Protein AF-A0A3M1J7N7-F1 (afdb_monomer)

Sequence (230 aa):
MPIRHEGLFPRIANFQALHRAAKRAVKGKRRKPGASAFFANLERELLRLERELSARGYRPGRYVEIEVRDPKRRIVSAAPFRDRVVHHALCAVIEPIFERGFIA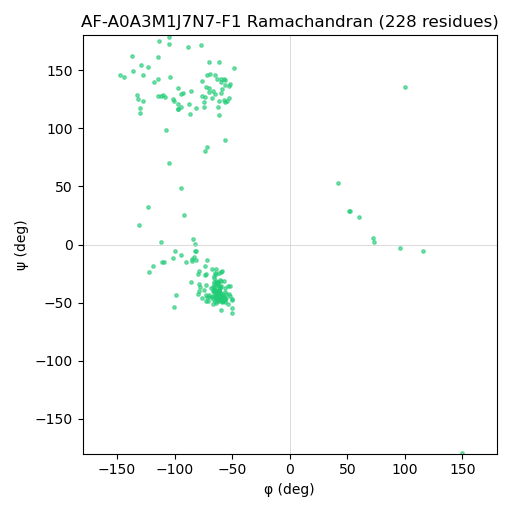NSFANRKGKGTHRAVGVYERYRDRHAHVLRCDIFRYFPAIDHDILKTEFRRRIACPDTLWLMDRIVDGSNPQEPVELHFPGDELFTPYARRRGLPIGNLTSQFFANLFLDRFDHFVMTWVPNSGPA

Radius of gyration: 19.79 Å; Cα contacts (8 Å, |Δi|>4): 243; chains: 1; bounding box: 47×44×57 Å

pLDDT: mean 91.9, std 10.36, range [35.56, 98.69]

Mean predicted aligned error: 5.15 Å

Structure (mmCIF, N/CA/C/O backbone):
data_AF-A0A3M1J7N7-F1
#
_entry.id   AF-A0A3M1J7N7-F1
#
loop_
_atom_site.group_PDB
_atom_site.id
_atom_site.type_symbol
_atom_site.label_atom_id
_atom_site.label_alt_id
_atom_site.label_comp_id
_atom_site.label_asym_id
_atom_site.label_entity_id
_atom_site.label_seq_id
_atom_site.pdbx_PDB_ins_code
_atom_site.Cartn_x
_atom_site.Cartn_y
_atom_site.Cartn_z
_atom_site.occupancy
_atom_site.B_iso_or_equiv
_atom_site.auth_seq_id
_atom_site.auth_comp_id
_atom_site.auth_asym_id
_atom_site.auth_atom_id
_atom_site.pdbx_PDB_model_num
ATOM 1 N N . MET A 1 1 ? 5.917 -24.629 -4.842 1.00 47.72 1 MET A N 1
ATOM 2 C CA . MET A 1 1 ? 4.863 -23.598 -4.678 1.00 47.72 1 MET A CA 1
ATOM 3 C C . MET A 1 1 ? 5.312 -22.596 -3.623 1.00 47.72 1 MET A C 1
ATOM 5 O O . MET A 1 1 ? 5.933 -23.035 -2.661 1.00 47.72 1 MET A O 1
ATOM 9 N N . PRO A 1 2 ? 5.059 -21.284 -3.783 1.00 67.94 2 PRO A N 1
ATOM 10 C CA . PRO A 1 2 ? 5.366 -20.318 -2.731 1.00 67.94 2 PRO A CA 1
ATOM 11 C C . PRO A 1 2 ? 4.585 -20.661 -1.455 1.00 67.94 2 PRO A C 1
ATOM 13 O O . PRO A 1 2 ? 3.424 -21.067 -1.524 1.00 67.94 2 PRO A O 1
ATOM 16 N N . ILE A 1 3 ? 5.233 -20.515 -0.298 1.00 81.50 3 ILE A N 1
ATOM 17 C CA . ILE A 1 3 ? 4.610 -20.745 1.010 1.00 81.50 3 ILE A CA 1
ATOM 18 C C . ILE A 1 3 ? 3.452 -19.756 1.165 1.00 81.50 3 ILE A C 1
ATOM 20 O O . ILE A 1 3 ? 3.652 -18.542 1.071 1.00 81.50 3 ILE A O 1
ATOM 24 N N . ARG A 1 4 ? 2.244 -20.274 1.403 1.00 87.25 4 ARG A N 1
ATOM 25 C CA . ARG A 1 4 ? 1.073 -19.447 1.698 1.00 87.25 4 ARG A CA 1
ATOM 26 C C . ARG A 1 4 ? 0.938 -19.291 3.207 1.00 87.25 4 ARG A C 1
ATOM 28 O O . ARG A 1 4 ? 1.008 -20.265 3.946 1.00 87.25 4 ARG A O 1
ATOM 35 N N . HIS A 1 5 ? 0.777 -18.054 3.660 1.00 91.81 5 HIS A N 1
ATOM 36 C CA . HIS A 1 5 ? 0.727 -17.733 5.082 1.00 91.81 5 HIS A CA 1
ATOM 37 C C . HIS A 1 5 ? -0.713 -17.672 5.611 1.00 91.81 5 HIS A C 1
ATOM 39 O O . HIS A 1 5 ? -1.560 -16.955 5.065 1.00 91.81 5 HIS A O 1
ATOM 45 N N . GLU A 1 6 ? -0.959 -18.380 6.713 1.00 92.56 6 GLU A N 1
ATOM 46 C CA . GLU A 1 6 ? -2.225 -18.413 7.456 1.00 92.56 6 GLU A CA 1
ATOM 47 C C . GLU A 1 6 ? -2.081 -17.783 8.851 1.00 92.56 6 GLU A C 1
ATOM 49 O O . GLU A 1 6 ? -0.993 -17.354 9.239 1.00 92.56 6 GLU A O 1
ATOM 54 N N . GLY A 1 7 ? -3.191 -17.655 9.591 1.00 93.00 7 GLY A N 1
ATOM 55 C CA . GLY A 1 7 ? -3.176 -17.167 10.979 1.00 93.00 7 GLY A CA 1
ATOM 56 C C . GLY A 1 7 ? -2.617 -15.748 11.166 1.00 93.00 7 GLY A C 1
ATOM 57 O O . GLY A 1 7 ? -2.124 -15.403 12.238 1.00 93.00 7 GLY A O 1
ATOM 58 N N . LEU A 1 8 ? -2.646 -14.912 10.122 1.00 96.62 8 LEU A N 1
ATOM 59 C CA . LEU A 1 8 ? -2.048 -13.573 10.147 1.00 96.62 8 LEU A CA 1
ATOM 60 C C . LEU A 1 8 ? -2.926 -12.546 10.869 1.00 96.62 8 LEU A C 1
ATOM 62 O O . LEU A 1 8 ? -2.407 -11.647 11.530 1.00 96.62 8 LEU A O 1
ATOM 66 N N . PHE A 1 9 ? -4.246 -12.682 10.760 1.00 97.31 9 PHE A N 1
ATOM 67 C CA . PHE A 1 9 ? -5.197 -11.669 11.209 1.00 97.31 9 PHE A CA 1
ATOM 68 C C . PHE A 1 9 ? -5.150 -11.367 12.715 1.00 97.31 9 PHE A C 1
ATOM 70 O O . PHE A 1 9 ? -5.136 -10.182 13.058 1.00 97.31 9 PHE A O 1
ATOM 77 N N . PRO A 1 10 ? -4.981 -12.353 13.624 1.00 97.31 10 PRO A N 1
ATOM 78 C CA . PRO A 1 10 ? -4.807 -12.074 15.051 1.00 97.31 10 PRO A CA 1
ATOM 79 C C . PRO A 1 10 ? -3.593 -11.194 15.364 1.00 97.31 10 PRO A C 1
ATOM 81 O O . PRO A 1 10 ? -3.575 -10.519 16.384 1.00 97.31 10 PRO A O 1
ATOM 84 N N . ARG A 1 11 ? -2.578 -11.148 14.488 1.00 97.62 11 ARG A N 1
ATOM 85 C CA . ARG A 1 11 ? -1.400 -10.273 14.637 1.00 97.62 11 ARG A CA 1
ATOM 86 C C . ARG A 1 11 ? -1.658 -8.837 14.167 1.00 97.62 11 ARG A C 1
ATOM 88 O O . ARG A 1 11 ? -0.838 -7.965 14.450 1.00 97.62 11 ARG A O 1
ATOM 95 N N . ILE A 1 12 ? -2.763 -8.608 13.456 1.00 97.69 12 ILE A N 1
ATOM 96 C CA . ILE A 1 12 ? -3.197 -7.318 12.904 1.00 97.69 12 ILE A CA 1
ATOM 97 C C . ILE A 1 12 ? -4.281 -6.707 13.799 1.00 97.69 12 ILE A C 1
ATOM 99 O O . ILE A 1 12 ? -4.146 -5.569 14.245 1.00 97.69 12 ILE A O 1
ATOM 103 N N . ALA A 1 13 ? -5.341 -7.472 14.065 1.00 97.31 13 ALA A N 1
ATOM 104 C CA . ALA A 1 13 ? -6.581 -7.027 14.693 1.00 97.31 13 ALA A CA 1
ATOM 105 C C . ALA A 1 13 ? -6.589 -7.253 16.214 1.00 97.31 13 ALA A C 1
ATOM 107 O O . ALA A 1 13 ? -7.535 -7.808 16.756 1.00 97.31 13 ALA A O 1
ATOM 108 N N . ASN A 1 14 ? -5.522 -6.837 16.900 1.00 97.69 14 ASN A N 1
ATOM 109 C CA . ASN A 1 14 ? -5.478 -6.819 18.363 1.00 97.69 14 ASN A CA 1
ATOM 110 C C . ASN A 1 14 ? -5.031 -5.451 18.883 1.00 97.69 14 ASN A C 1
ATOM 112 O O . ASN A 1 14 ? -4.281 -4.732 18.208 1.00 97.69 14 ASN A O 1
ATOM 116 N N . PHE A 1 15 ? -5.429 -5.122 20.110 1.00 97.94 15 PHE A N 1
ATOM 117 C CA . PHE A 1 15 ? -5.131 -3.844 20.751 1.00 97.94 15 PHE A CA 1
ATOM 118 C C . PHE A 1 15 ? -3.643 -3.466 20.692 1.00 97.94 15 PHE A C 1
ATOM 120 O O . PHE A 1 15 ? -3.294 -2.347 20.311 1.00 97.94 15 PHE A O 1
ATOM 127 N N . GLN A 1 16 ? -2.732 -4.394 21.009 1.00 98.25 16 GLN A N 1
ATOM 128 C CA . GLN A 1 16 ? -1.291 -4.109 21.026 1.00 98.25 16 GLN A CA 1
ATOM 129 C C . GLN A 1 16 ? -0.739 -3.801 19.625 1.00 98.25 16 GLN A C 1
ATOM 131 O O . GLN A 1 16 ? 0.107 -2.915 19.461 1.00 98.25 16 GLN A O 1
ATOM 136 N N . ALA A 1 17 ? -1.191 -4.530 18.602 1.00 98.31 17 ALA A N 1
ATOM 137 C CA . ALA A 1 17 ? -0.822 -4.289 17.212 1.00 98.31 17 ALA A CA 1
ATOM 138 C C . ALA A 1 17 ? -1.334 -2.927 16.733 1.00 98.31 17 ALA A C 1
ATOM 140 O O . ALA A 1 17 ? -0.540 -2.129 16.227 1.00 98.31 17 ALA A O 1
ATOM 141 N N . LEU A 1 18 ? -2.610 -2.624 16.980 1.00 98.69 18 LEU A N 1
ATOM 142 C CA . LEU A 1 18 ? -3.230 -1.350 16.616 1.00 98.69 18 LEU A CA 1
ATOM 143 C C . LEU A 1 18 ? -2.583 -0.171 17.357 1.00 98.69 18 LEU A C 1
ATOM 145 O O . LEU A 1 18 ? -2.291 0.858 16.751 1.00 98.69 18 LEU A O 1
ATOM 149 N N . HIS A 1 19 ? -2.250 -0.327 18.638 1.00 98.50 19 HIS A N 1
ATOM 150 C CA . HIS A 1 19 ? -1.554 0.700 19.411 1.00 98.50 19 HIS A CA 1
ATOM 151 C C . HIS A 1 19 ? -0.151 0.997 18.851 1.00 98.50 19 HIS A C 1
ATOM 153 O O . HIS A 1 19 ? 0.221 2.160 18.652 1.00 98.50 19 HIS A O 1
ATOM 159 N N . ARG A 1 20 ? 0.634 -0.043 18.528 1.00 98.50 20 ARG A N 1
ATOM 160 C CA . ARG A 1 20 ? 1.940 0.123 17.859 1.00 98.50 20 ARG A CA 1
ATOM 161 C C . ARG A 1 20 ? 1.784 0.780 16.489 1.00 98.50 20 ARG A C 1
ATOM 163 O O . ARG A 1 20 ? 2.591 1.644 16.136 1.00 98.50 20 ARG A O 1
ATOM 170 N N . ALA A 1 21 ? 0.756 0.405 15.735 1.00 98.38 21 ALA A N 1
ATOM 171 C CA . ALA A 1 21 ? 0.450 0.994 14.441 1.00 98.38 21 ALA A CA 1
ATOM 172 C C . ALA A 1 21 ? 0.077 2.479 14.556 1.00 98.38 21 ALA A C 1
ATOM 174 O O . ALA A 1 21 ? 0.599 3.289 13.792 1.00 98.38 21 ALA A O 1
ATOM 175 N N . ALA A 1 22 ? -0.710 2.870 15.562 1.00 98.25 22 ALA A N 1
ATOM 176 C CA . ALA A 1 22 ? -1.062 4.265 15.825 1.00 98.25 22 ALA A CA 1
ATOM 177 C C . ALA A 1 22 ? 0.175 5.123 16.127 1.00 98.25 22 ALA A C 1
ATOM 179 O O . ALA A 1 22 ? 0.339 6.206 15.558 1.00 98.25 22 ALA A O 1
ATOM 180 N N . LYS A 1 23 ? 1.104 4.610 16.948 1.00 97.62 23 LYS A N 1
ATOM 181 C CA . LYS A 1 23 ? 2.392 5.273 17.221 1.00 97.62 23 LYS A CA 1
ATOM 182 C C . LYS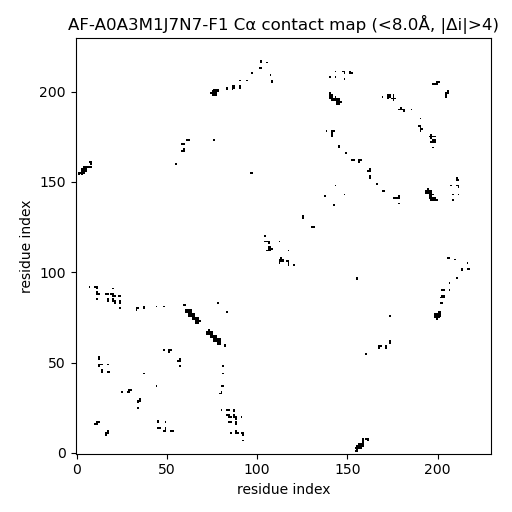 A 1 23 ? 3.239 5.460 15.957 1.00 97.62 23 LYS A C 1
ATOM 184 O O . LYS A 1 23 ? 3.890 6.492 15.803 1.00 97.62 23 LYS A O 1
ATOM 189 N N . ARG A 1 24 ? 3.224 4.493 15.033 1.00 97.00 24 ARG A N 1
ATOM 190 C CA . ARG A 1 24 ? 3.912 4.620 13.735 1.00 97.00 24 ARG A CA 1
ATOM 191 C C . ARG A 1 24 ? 3.216 5.635 12.825 1.00 97.00 24 ARG A C 1
ATOM 193 O O . ARG A 1 24 ? 3.889 6.501 12.273 1.00 97.00 24 ARG A O 1
ATOM 200 N N . ALA A 1 25 ? 1.888 5.579 12.739 1.00 96.38 25 ALA A N 1
ATOM 201 C CA . ALA A 1 25 ? 1.067 6.445 11.892 1.00 96.38 25 ALA A CA 1
ATOM 202 C C . ALA A 1 25 ? 1.168 7.937 12.255 1.00 96.38 25 ALA A C 1
ATOM 204 O O . ALA A 1 25 ? 1.075 8.801 11.378 1.00 96.38 25 ALA A O 1
ATOM 205 N N . VAL A 1 26 ? 1.361 8.256 13.541 1.00 96.69 26 VAL A N 1
ATOM 206 C CA . VAL A 1 26 ? 1.428 9.643 14.033 1.00 96.69 26 VAL A CA 1
ATOM 207 C C . VAL A 1 26 ? 2.812 10.285 13.920 1.00 96.69 26 VAL A C 1
ATOM 209 O O . VAL A 1 26 ? 2.931 11.501 14.093 1.00 96.69 26 VAL A O 1
ATOM 212 N N . LYS A 1 27 ? 3.872 9.512 13.651 1.00 93.75 27 LYS A N 1
ATOM 213 C CA . LYS A 1 27 ? 5.254 10.014 13.680 1.00 93.75 27 LYS A CA 1
ATOM 214 C C . LYS A 1 27 ? 5.411 11.243 12.767 1.00 93.75 27 LYS A C 1
ATOM 216 O O . LYS A 1 27 ? 5.082 11.197 11.586 1.00 93.75 27 LYS A O 1
ATOM 221 N N . GLY A 1 28 ? 5.870 12.362 13.338 1.00 88.81 28 GLY A N 1
ATOM 222 C CA . GLY A 1 28 ? 6.036 13.648 12.638 1.00 88.81 28 GLY A CA 1
ATOM 223 C C . GLY A 1 28 ? 4.737 14.401 12.303 1.00 88.81 28 GLY A C 1
ATOM 224 O O . GLY A 1 28 ? 4.787 15.456 11.682 1.00 88.81 28 GLY A O 1
ATOM 225 N N . LYS A 1 29 ? 3.564 13.886 12.696 1.00 89.81 29 LYS A N 1
ATOM 226 C CA . LYS A 1 29 ? 2.240 14.416 12.309 1.00 89.81 29 LYS A CA 1
ATOM 227 C C . LYS A 1 29 ? 1.297 14.618 13.501 1.00 89.81 29 LYS A C 1
ATOM 229 O O . LYS A 1 29 ? 0.095 14.785 13.309 1.00 89.81 29 LYS A O 1
ATOM 234 N N . ARG A 1 30 ? 1.832 14.634 14.728 1.00 84.94 30 ARG A N 1
ATOM 235 C CA . ARG A 1 30 ? 1.057 14.666 15.984 1.00 84.94 30 ARG A CA 1
ATOM 236 C C . ARG A 1 30 ? 0.100 15.851 16.107 1.00 84.94 30 ARG A 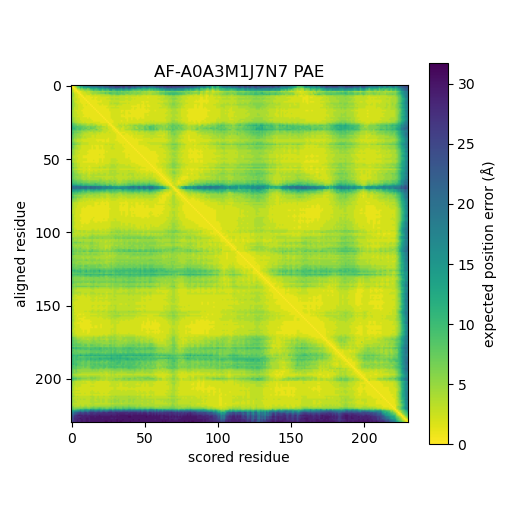C 1
ATOM 238 O O . ARG A 1 30 ? -0.949 15.688 16.702 1.00 84.94 30 ARG A O 1
ATOM 245 N N . ARG A 1 31 ? 0.437 17.010 15.530 1.00 90.00 31 ARG A N 1
ATOM 246 C CA . ARG A 1 31 ? -0.393 18.229 15.588 1.00 90.00 31 ARG A CA 1
ATOM 247 C C . ARG A 1 31 ? -1.524 18.272 14.550 1.00 90.00 31 ARG A C 1
ATOM 249 O O . ARG A 1 31 ? -2.300 19.220 14.547 1.00 90.00 31 ARG A O 1
ATOM 256 N N . LYS A 1 32 ? -1.615 17.303 13.630 1.00 91.50 32 LYS A N 1
ATOM 257 C CA . LYS A 1 32 ? -2.679 17.300 12.613 1.00 91.50 32 LYS A CA 1
ATOM 258 C C . LYS A 1 32 ? -4.030 16.996 13.282 1.00 91.50 32 LYS A C 1
ATOM 260 O O . LYS A 1 32 ? -4.082 16.017 14.024 1.00 91.50 32 LYS A O 1
ATOM 265 N N . PRO A 1 33 ? -5.122 17.726 12.968 1.00 91.88 33 PRO A N 1
ATOM 266 C CA . PRO A 1 33 ? -6.398 17.612 13.684 1.00 91.88 33 PRO A CA 1
ATOM 267 C C . PRO A 1 33 ? -6.910 16.175 13.842 1.00 91.88 33 PRO A C 1
ATOM 269 O O . PRO A 1 33 ? -7.199 15.742 14.951 1.00 91.88 33 PRO A O 1
ATOM 272 N N . GLY A 1 34 ? -6.917 15.392 12.755 1.00 92.44 34 GLY A N 1
ATOM 273 C CA . GLY A 1 34 ? -7.366 13.995 12.803 1.00 92.44 34 GLY A CA 1
ATOM 274 C C . GLY A 1 34 ? -6.480 13.073 13.650 1.00 92.44 34 GLY A C 1
ATOM 275 O O . GLY A 1 34 ? -6.979 12.104 14.208 1.00 92.44 34 GLY A O 1
ATOM 276 N N . ALA A 1 35 ? -5.181 13.366 13.770 1.00 94.31 35 ALA A N 1
ATOM 277 C CA . ALA A 1 35 ? -4.296 12.623 14.662 1.00 94.31 35 ALA A CA 1
ATOM 278 C C . ALA A 1 35 ? -4.518 13.042 16.122 1.00 94.31 35 ALA A C 1
ATOM 280 O O . ALA A 1 35 ? -4.673 12.180 16.979 1.00 94.31 35 ALA A O 1
ATOM 281 N N . SER A 1 36 ? -4.594 14.346 16.401 1.00 94.88 36 SER A N 1
ATOM 282 C CA . SER A 1 36 ? -4.861 14.861 17.748 1.00 94.88 36 SER A CA 1
ATOM 283 C C . SER A 1 36 ? -6.182 14.331 18.312 1.00 94.88 36 SER A C 1
ATOM 285 O O . SER A 1 36 ? -6.197 13.822 19.428 1.00 94.88 36 SER A O 1
ATOM 287 N N . ALA A 1 37 ? -7.265 14.380 17.528 1.00 95.56 37 ALA A N 1
ATOM 288 C CA . ALA A 1 37 ? -8.582 13.893 17.941 1.00 95.56 37 ALA A CA 1
ATOM 289 C C . ALA A 1 37 ? -8.587 12.384 18.237 1.00 95.56 37 ALA A C 1
ATOM 291 O O . ALA A 1 37 ? -9.150 11.953 19.242 1.00 95.56 37 ALA A O 1
ATOM 292 N N . PHE A 1 38 ? -7.906 11.589 17.402 1.00 97.25 38 PHE A N 1
ATOM 293 C CA . PHE A 1 38 ? -7.758 10.152 17.633 1.00 97.25 38 PHE A CA 1
ATOM 294 C C . PHE A 1 38 ? -6.980 9.870 18.923 1.00 97.25 38 PHE A C 1
ATOM 296 O O . PHE A 1 38 ? -7.385 9.032 19.719 1.00 97.25 38 PHE A O 1
ATOM 303 N N . PHE A 1 39 ? -5.881 10.592 19.165 1.00 97.00 39 PHE A N 1
ATOM 304 C CA . PHE A 1 39 ? -5.063 10.399 20.366 1.00 97.00 39 PHE A CA 1
ATOM 305 C C . PHE A 1 39 ? -5.715 10.924 21.648 1.00 97.00 39 PHE A C 1
ATOM 307 O O . PHE A 1 39 ? -5.417 10.396 22.715 1.00 97.00 39 PHE A O 1
ATOM 314 N N . ALA A 1 40 ? -6.619 11.902 21.558 1.00 96.88 40 ALA A N 1
ATOM 315 C CA . ALA A 1 40 ? -7.431 12.336 22.694 1.00 96.88 40 ALA A CA 1
ATOM 316 C C . ALA A 1 40 ? -8.376 11.226 23.195 1.00 96.88 40 ALA A C 1
ATOM 318 O O . ALA A 1 40 ? -8.713 11.201 24.372 1.00 96.88 40 ALA A O 1
ATOM 319 N N . ASN A 1 41 ? -8.754 10.282 22.323 1.00 96.88 41 ASN A N 1
ATOM 320 C CA . ASN A 1 41 ? -9.630 9.147 22.635 1.00 96.88 41 ASN A CA 1
ATOM 321 C C . ASN A 1 41 ? -8.965 7.795 22.322 1.00 96.88 41 ASN A C 1
ATOM 323 O O . ASN A 1 41 ? -9.643 6.842 21.938 1.00 96.88 41 ASN A O 1
ATOM 327 N N . LEU A 1 42 ? -7.635 7.717 22.466 1.00 97.38 42 LEU A N 1
ATOM 328 C CA . LEU A 1 42 ? -6.812 6.641 21.907 1.00 97.38 42 LEU A CA 1
ATOM 329 C C . LEU A 1 42 ? -7.344 5.239 22.224 1.00 97.38 42 LEU A C 1
ATOM 331 O O . LEU A 1 42 ? -7.568 4.448 21.317 1.00 97.38 42 LEU A O 1
ATOM 335 N N . GLU A 1 43 ? -7.552 4.926 23.500 1.00 97.81 43 GLU A N 1
ATOM 336 C CA . GLU A 1 43 ? -7.974 3.590 23.928 1.00 97.81 43 GLU A CA 1
ATOM 337 C C . GLU A 1 43 ? -9.355 3.213 23.378 1.00 97.81 43 GLU A C 1
ATOM 339 O O . GLU A 1 43 ? -9.526 2.133 22.813 1.00 97.81 43 GLU A O 1
ATOM 344 N N . ARG A 1 44 ? -10.319 4.140 23.451 1.00 98.00 44 ARG A N 1
ATOM 345 C CA . ARG A 1 44 ? -11.678 3.945 22.929 1.00 98.00 44 ARG A CA 1
ATOM 346 C C . ARG A 1 44 ? -11.669 3.694 21.422 1.00 98.00 44 ARG A C 1
ATOM 348 O O . ARG A 1 44 ? -12.363 2.792 20.955 1.00 98.00 44 ARG A O 1
ATOM 355 N N . GLU A 1 45 ? -10.885 4.467 20.676 1.00 98.19 45 GLU A N 1
ATOM 356 C CA . GLU A 1 45 ? -10.737 4.306 19.227 1.00 98.19 45 GLU A CA 1
ATOM 357 C C . GLU A 1 45 ? -10.070 2.973 18.862 1.00 98.19 45 GLU A C 1
ATOM 359 O O . GLU A 1 45 ? -10.512 2.291 17.938 1.00 98.19 45 GLU A O 1
ATOM 364 N N . LEU A 1 46 ? -9.044 2.552 19.609 1.00 98.50 46 LEU A N 1
ATOM 365 C CA . LEU A 1 46 ? -8.368 1.273 19.380 1.00 98.50 46 LEU A CA 1
ATOM 366 C C . LEU A 1 46 ? -9.279 0.077 19.679 1.00 98.50 46 LEU A C 1
ATOM 368 O O . LEU A 1 46 ? -9.385 -0.813 18.839 1.00 98.50 46 LEU A O 1
ATOM 372 N N . LEU A 1 47 ? -9.984 0.078 20.815 1.00 98.31 47 LEU A N 1
ATOM 373 C CA . LEU A 1 47 ? -10.953 -0.970 21.167 1.00 98.31 47 LEU A CA 1
ATOM 374 C C . LEU A 1 47 ? -12.136 -1.009 20.194 1.00 98.31 47 LEU A C 1
ATOM 376 O O . LEU A 1 47 ? -12.744 -2.056 19.970 1.00 98.31 47 LEU A O 1
ATOM 380 N N . ARG A 1 48 ? -12.517 0.140 19.626 1.00 98.19 48 ARG A N 1
ATOM 381 C CA . ARG A 1 48 ? -13.517 0.200 18.559 1.00 98.19 48 ARG A CA 1
ATOM 382 C C . ARG A 1 48 ? -12.993 -0.459 17.284 1.00 98.19 48 ARG A C 1
ATOM 384 O O . ARG A 1 48 ? -13.677 -1.326 16.752 1.00 98.19 48 ARG A O 1
ATOM 391 N N . LEU A 1 49 ? -11.797 -0.087 16.822 1.00 98.44 49 LEU A N 1
ATOM 392 C CA . LEU A 1 49 ? -11.181 -0.689 15.635 1.00 98.44 49 LEU A CA 1
ATOM 393 C C . LEU A 1 49 ? -10.975 -2.198 15.797 1.00 98.44 49 LEU A C 1
ATOM 395 O O . LEU A 1 49 ? -11.262 -2.946 14.872 1.00 98.44 49 LEU A O 1
ATOM 399 N N . GLU A 1 50 ? -10.524 -2.653 16.964 1.00 98.38 50 GLU A N 1
ATOM 400 C CA . GLU A 1 50 ? -10.365 -4.077 17.271 1.00 98.38 50 GLU A CA 1
ATOM 401 C C . GLU A 1 50 ? -11.690 -4.838 17.139 1.00 98.38 50 GLU A C 1
ATOM 403 O O . GLU A 1 50 ? -11.749 -5.849 16.443 1.00 98.38 50 GLU A O 1
ATOM 408 N N . ARG A 1 51 ? -12.776 -4.320 17.730 1.00 98.25 51 ARG A N 1
ATOM 409 C CA . ARG A 1 51 ? -14.117 -4.913 17.600 1.00 98.25 51 ARG A CA 1
ATOM 410 C C . ARG A 1 51 ? -14.618 -4.902 16.157 1.00 98.25 51 ARG A C 1
ATOM 412 O O . ARG A 1 51 ? -15.119 -5.916 15.683 1.00 98.25 51 ARG A O 1
ATOM 419 N N . GLU A 1 52 ? -14.461 -3.783 15.448 1.00 98.19 52 GLU A N 1
ATOM 420 C CA . GLU A 1 52 ? -14.860 -3.654 14.040 1.00 98.19 52 GLU A CA 1
ATOM 421 C C . GLU A 1 52 ? -14.094 -4.632 13.136 1.00 98.19 52 GLU A C 1
ATOM 423 O O . GLU A 1 52 ? -14.682 -5.208 12.222 1.00 98.19 52 GLU A O 1
ATOM 428 N N . LEU A 1 53 ? -12.798 -4.838 13.374 1.00 98.12 53 LEU A N 1
ATOM 429 C CA . LEU A 1 53 ? -11.981 -5.779 12.609 1.00 98.12 53 LEU A CA 1
ATOM 430 C C . LEU A 1 53 ? -12.354 -7.229 12.930 1.00 98.12 53 LEU A C 1
ATOM 432 O O . LEU A 1 53 ? -12.608 -7.999 12.006 1.00 98.12 53 LEU A O 1
ATOM 436 N N . SER A 1 54 ? -12.454 -7.583 14.213 1.00 96.50 54 SER A N 1
ATOM 437 C CA . SER A 1 54 ? -12.825 -8.933 14.657 1.00 96.50 54 SER A CA 1
ATOM 438 C C . SER A 1 54 ? -14.212 -9.354 14.167 1.00 96.50 54 SER A C 1
ATOM 440 O O . SER A 1 54 ? -14.407 -10.501 13.784 1.00 96.50 54 SER A O 1
ATOM 442 N N . ALA A 1 55 ? -15.164 -8.419 14.103 1.00 97.12 55 ALA A N 1
ATOM 443 C CA . ALA A 1 55 ? -16.510 -8.668 13.588 1.00 97.12 55 ALA A CA 1
ATOM 444 C C . ALA A 1 55 ? -16.627 -8.571 12.053 1.00 97.12 55 ALA A C 1
ATOM 446 O O . ALA A 1 55 ? -17.737 -8.609 11.525 1.00 97.12 55 ALA A O 1
ATOM 447 N N . ARG A 1 56 ? -15.519 -8.367 11.320 1.00 96.69 56 ARG A N 1
ATOM 448 C CA . ARG A 1 56 ? -15.514 -8.047 9.877 1.00 96.69 56 ARG A CA 1
ATOM 449 C C . ARG A 1 56 ? -16.438 -6.871 9.492 1.00 96.69 56 ARG A C 1
ATOM 451 O O . ARG A 1 56 ? -16.949 -6.786 8.376 1.00 96.69 56 ARG A O 1
ATOM 458 N N . GLY A 1 57 ? -16.643 -5.936 10.418 1.00 96.69 57 GLY A N 1
ATOM 459 C CA . GLY A 1 57 ? -17.477 -4.743 10.257 1.00 96.69 57 GLY A CA 1
ATOM 460 C C . GLY A 1 57 ? -16.711 -3.495 9.811 1.00 96.69 57 GLY A C 1
ATOM 461 O O . GLY A 1 57 ? -17.333 -2.487 9.473 1.00 96.69 57 GLY A O 1
ATOM 462 N N . TYR A 1 58 ? -15.375 -3.534 9.794 1.00 98.00 58 TYR A N 1
ATOM 463 C CA . TYR A 1 58 ? -14.552 -2.391 9.398 1.00 98.00 58 TYR A CA 1
ATOM 464 C C . TYR A 1 58 ? -14.859 -1.909 7.966 1.00 98.00 58 TYR A C 1
ATOM 466 O O . TYR A 1 58 ? -14.951 -2.676 6.998 1.00 98.00 58 TYR A O 1
ATOM 474 N N . ARG A 1 59 ? -14.999 -0.587 7.829 1.00 95.88 59 ARG A N 1
ATOM 475 C CA . ARG A 1 59 ? -15.173 0.108 6.551 1.00 95.88 59 ARG A CA 1
ATOM 476 C C . ARG A 1 59 ? -14.208 1.295 6.497 1.00 95.88 59 ARG A C 1
ATOM 478 O O . ARG A 1 59 ? -14.279 2.122 7.414 1.00 95.88 59 ARG A O 1
ATOM 485 N N . PRO A 1 60 ? -13.363 1.399 5.452 1.00 95.56 60 PRO A N 1
ATOM 486 C CA . PRO A 1 60 ? -12.556 2.591 5.228 1.00 95.56 60 PRO A CA 1
ATOM 487 C C . PRO A 1 60 ? -13.434 3.843 5.216 1.00 95.56 60 PRO A C 1
ATOM 489 O O . PRO A 1 60 ? -14.535 3.838 4.659 1.00 95.56 60 PRO A O 1
ATOM 492 N N . GLY A 1 61 ? -12.977 4.901 5.878 1.00 94.44 61 GLY A N 1
ATOM 493 C CA . GLY A 1 61 ? -13.653 6.188 5.859 1.00 94.44 61 GLY A CA 1
ATOM 494 C C . GLY A 1 61 ? -13.406 6.949 4.557 1.00 94.44 61 GLY A C 1
ATOM 495 O O . GLY A 1 61 ? -12.582 6.577 3.723 1.00 94.44 61 GLY A O 1
ATOM 496 N N . ARG A 1 62 ? -14.129 8.059 4.386 1.00 94.31 62 ARG A N 1
ATOM 497 C CA . ARG A 1 62 ? -14.014 8.905 3.195 1.00 94.31 62 ARG A CA 1
ATOM 498 C C . ARG A 1 62 ? -12.634 9.568 3.123 1.00 94.31 62 ARG A C 1
ATOM 500 O O . ARG A 1 62 ? -12.181 10.173 4.095 1.00 94.31 62 ARG A O 1
ATOM 507 N N . TYR A 1 63 ? -12.006 9.493 1.954 1.00 94.50 63 TYR A N 1
ATOM 508 C CA . TYR A 1 63 ? -10.753 10.185 1.669 1.00 94.50 63 TYR A CA 1
ATOM 509 C C . TYR A 1 63 ? -10.943 11.701 1.595 1.00 94.50 63 TYR A C 1
ATOM 511 O O . TYR A 1 63 ? -11.966 12.191 1.119 1.00 94.50 63 TYR A O 1
ATOM 519 N N . VAL A 1 64 ? -9.919 12.436 2.028 1.00 93.00 64 VAL A N 1
ATOM 520 C CA . VAL A 1 64 ? -9.784 13.868 1.742 1.00 93.00 64 VAL A CA 1
ATOM 521 C C . VAL A 1 64 ? -8.867 14.017 0.536 1.00 93.00 64 VAL A C 1
ATOM 523 O O . VAL A 1 64 ? -7.701 13.626 0.594 1.00 93.00 64 VAL A O 1
ATOM 526 N N . GLU A 1 65 ? -9.400 14.561 -0.551 1.00 93.69 65 GLU A N 1
ATOM 527 C CA . GLU A 1 65 ? -8.654 14.807 -1.781 1.00 93.69 65 GLU A CA 1
ATOM 528 C C . GLU A 1 65 ? -7.943 16.157 -1.712 1.00 93.69 65 GLU A C 1
ATOM 530 O O . GLU A 1 65 ? -8.514 17.170 -1.312 1.00 93.69 65 GLU A O 1
ATOM 535 N N . ILE A 1 66 ? -6.665 16.152 -2.073 1.00 91.06 66 ILE A N 1
ATOM 536 C CA . ILE A 1 66 ? -5.790 17.317 -2.068 1.00 91.06 66 ILE A CA 1
ATOM 537 C C . ILE A 1 66 ? -5.114 17.363 -3.432 1.00 91.06 66 ILE A C 1
ATOM 539 O O . ILE A 1 66 ? -4.366 16.452 -3.793 1.00 91.06 66 ILE A O 1
ATOM 543 N N . GLU A 1 67 ? -5.360 18.425 -4.192 1.00 90.12 67 GLU A N 1
ATOM 544 C CA . GLU A 1 67 ? -4.640 18.657 -5.440 1.00 90.12 67 GLU A CA 1
ATOM 545 C C . GLU A 1 67 ? -3.220 19.139 -5.121 1.00 90.12 67 GLU A C 1
ATOM 547 O O . GLU A 1 67 ? -3.020 20.182 -4.500 1.00 90.12 67 GLU A O 1
ATOM 552 N N . VAL A 1 68 ? -2.219 18.371 -5.547 1.00 87.62 68 VAL A N 1
ATOM 553 C CA . VAL A 1 68 ? -0.803 18.735 -5.434 1.00 87.62 68 VAL A CA 1
ATOM 554 C C . VAL A 1 68 ? -0.287 19.055 -6.826 1.00 87.62 68 VAL A C 1
ATOM 556 O O . VAL A 1 68 ? -0.447 18.246 -7.735 1.00 87.62 68 VAL A O 1
ATOM 559 N N . ARG A 1 69 ? 0.331 20.227 -6.999 1.00 84.81 69 ARG A N 1
ATOM 560 C CA . ARG A 1 69 ? 0.772 20.728 -8.313 1.00 84.81 69 ARG A CA 1
ATOM 561 C C . ARG A 1 69 ? 2.268 20.555 -8.596 1.00 84.81 69 ARG A C 1
ATOM 563 O O . ARG A 1 69 ? 2.659 20.665 -9.750 1.00 84.81 69 ARG A O 1
ATOM 570 N N . ASP A 1 70 ? 3.075 20.210 -7.593 1.00 69.94 70 ASP A N 1
ATOM 571 C CA . ASP A 1 70 ? 4.540 20.168 -7.696 1.00 69.94 70 ASP A CA 1
ATOM 572 C C . ASP A 1 70 ? 5.101 18.730 -7.544 1.00 69.94 70 ASP A C 1
ATOM 574 O O . ASP A 1 70 ? 4.744 18.019 -6.586 1.00 69.94 70 ASP A O 1
ATOM 578 N N . PRO A 1 71 ? 5.939 18.218 -8.474 1.00 73.31 71 PRO A N 1
ATOM 579 C CA . PRO A 1 71 ? 6.359 18.790 -9.773 1.00 73.31 71 PRO A CA 1
ATOM 580 C C . PRO A 1 71 ? 5.356 18.574 -10.921 1.00 73.31 71 PRO A C 1
ATOM 582 O O . PRO A 1 71 ? 5.548 19.062 -12.030 1.00 73.31 71 PRO A O 1
ATOM 585 N N . LYS A 1 72 ? 4.287 17.809 -10.680 1.00 78.38 72 LYS A N 1
ATOM 586 C CA . LYS A 1 72 ? 3.208 17.539 -11.637 1.00 78.38 72 LYS A CA 1
ATOM 587 C C . LYS A 1 72 ? 1.890 17.472 -10.883 1.00 78.38 72 LYS A C 1
ATOM 589 O O . LYS A 1 72 ? 1.849 16.937 -9.770 1.00 78.38 72 LYS A O 1
ATOM 594 N N . ARG A 1 73 ? 0.819 17.960 -11.515 1.00 83.75 73 ARG A N 1
ATOM 595 C CA . ARG A 1 73 ? -0.546 17.873 -10.990 1.00 83.75 73 ARG A CA 1
ATOM 596 C C . ARG A 1 73 ? -0.918 16.417 -10.705 1.00 83.75 73 ARG A C 1
ATOM 598 O O . ARG A 1 73 ? -0.869 15.577 -11.600 1.00 83.75 73 ARG A O 1
ATOM 605 N N . ARG A 1 74 ? -1.288 16.135 -9.458 1.00 85.50 74 ARG A N 1
ATOM 606 C CA . ARG A 1 74 ? -1.819 14.847 -9.001 1.00 85.50 74 ARG A CA 1
ATOM 607 C C . ARG A 1 74 ? -2.830 15.058 -7.883 1.00 85.50 74 ARG A C 1
ATOM 609 O O . ARG A 1 74 ? -2.663 15.949 -7.050 1.00 85.50 74 ARG A O 1
ATOM 616 N N . ILE A 1 75 ? -3.848 14.211 -7.847 1.00 89.81 75 ILE A N 1
ATOM 617 C CA . ILE A 1 75 ? -4.791 14.156 -6.732 1.00 89.81 75 ILE A CA 1
ATOM 618 C C . ILE A 1 75 ? -4.203 13.207 -5.688 1.00 89.81 75 ILE A C 1
ATOM 620 O O . ILE A 1 75 ? -3.904 12.050 -5.977 1.00 89.81 75 ILE A O 1
ATOM 624 N N . VAL A 1 76 ? -3.979 13.716 -4.480 1.00 91.50 76 VAL A N 1
ATOM 625 C CA . VAL A 1 76 ? -3.558 12.925 -3.322 1.00 91.50 76 VAL A CA 1
ATOM 626 C C . VAL A 1 76 ? -4.778 12.699 -2.444 1.00 91.50 76 VAL A C 1
ATOM 628 O O . VAL A 1 76 ? -5.424 13.648 -2.013 1.00 91.50 76 VAL A O 1
ATOM 631 N N . SER A 1 77 ? -5.073 11.443 -2.143 1.00 94.00 77 SER A N 1
ATOM 632 C CA . SER A 1 77 ? -6.230 11.030 -1.357 1.00 94.00 77 SER A CA 1
ATOM 633 C C . SER A 1 77 ? -5.762 10.584 0.022 1.00 94.00 77 SER A C 1
ATOM 635 O O . SER A 1 77 ? -5.281 9.467 0.226 1.00 94.00 77 SER A O 1
ATOM 637 N N . ALA A 1 78 ? -5.880 11.486 0.992 1.00 92.62 78 ALA A N 1
ATOM 638 C CA . ALA A 1 78 ? -5.461 11.245 2.362 1.00 92.62 78 ALA A CA 1
ATOM 639 C C . ALA A 1 78 ? -6.531 10.457 3.129 1.00 92.62 78 ALA A C 1
ATOM 641 O O . ALA A 1 78 ? -7.639 10.951 3.350 1.00 92.62 78 ALA A O 1
ATOM 642 N N . ALA A 1 79 ? -6.185 9.248 3.581 1.00 95.25 79 ALA A N 1
ATOM 643 C CA . ALA A 1 79 ? -7.056 8.468 4.453 1.00 95.25 79 ALA A CA 1
ATOM 644 C C . ALA A 1 79 ? -7.262 9.144 5.828 1.00 95.25 79 ALA A C 1
ATOM 646 O O . ALA A 1 79 ? -6.315 9.725 6.400 1.00 95.25 79 ALA A O 1
ATOM 647 N N . PRO A 1 80 ? -8.457 8.998 6.432 1.00 95.38 80 PRO A N 1
ATOM 648 C CA . PRO A 1 80 ? -8.691 9.300 7.839 1.00 95.38 80 PRO A CA 1
ATOM 649 C C . PRO A 1 80 ? -7.631 8.671 8.748 1.00 95.38 80 PRO A C 1
ATOM 651 O O . PRO A 1 80 ? -7.022 7.648 8.433 1.00 95.38 80 PRO A O 1
ATOM 654 N N . PHE A 1 81 ? -7.366 9.295 9.900 1.00 96.94 81 PHE A N 1
ATOM 655 C CA . PHE A 1 81 ? -6.296 8.813 10.778 1.00 96.94 81 PHE A CA 1
ATOM 656 C C . PHE A 1 81 ? -6.550 7.380 11.275 1.00 96.94 81 PHE A C 1
ATOM 658 O O . PHE A 1 81 ? -5.615 6.583 11.272 1.00 96.94 81 PHE A O 1
ATOM 665 N N . ARG A 1 82 ? -7.805 7.024 11.597 1.00 97.06 82 ARG A N 1
ATOM 666 C CA . ARG A 1 82 ? -8.187 5.653 11.991 1.00 97.06 82 ARG A CA 1
ATOM 667 C C . ARG A 1 82 ? -7.789 4.606 10.946 1.00 97.06 82 ARG A C 1
ATOM 669 O O . ARG A 1 82 ? -7.220 3.580 11.293 1.00 97.06 82 ARG A O 1
ATOM 676 N N . ASP A 1 83 ? -7.988 4.906 9.665 1.00 97.69 83 ASP A N 1
ATOM 677 C CA . ASP A 1 83 ? -7.678 3.980 8.573 1.00 97.69 83 ASP A CA 1
ATOM 678 C C . ASP A 1 83 ? -6.171 3.858 8.380 1.00 97.69 83 ASP A C 1
ATOM 680 O O . ASP A 1 83 ? -5.650 2.771 8.157 1.00 97.69 83 ASP A O 1
ATOM 684 N N . ARG A 1 84 ? -5.429 4.953 8.589 1.00 97.62 84 ARG A N 1
ATOM 685 C CA . ARG A 1 84 ? -3.963 4.899 8.631 1.00 97.62 84 ARG A CA 1
ATOM 686 C C . ARG A 1 84 ? -3.455 3.975 9.739 1.00 97.62 84 ARG A C 1
ATOM 688 O O . ARG A 1 84 ? -2.463 3.289 9.512 1.00 97.62 84 ARG A O 1
ATOM 695 N N . VAL A 1 85 ? -4.118 3.908 10.898 1.00 98.44 85 VAL A N 1
ATOM 696 C CA . VAL A 1 85 ? -3.774 2.925 11.944 1.00 98.44 85 VAL A CA 1
ATOM 697 C C . VAL A 1 85 ? -3.939 1.500 11.415 1.00 98.44 85 VAL A C 1
ATOM 699 O O . VAL A 1 85 ? -3.006 0.706 11.526 1.00 98.44 85 VAL A O 1
ATOM 702 N N . VAL A 1 86 ? -5.066 1.196 10.769 1.00 98.56 86 VAL A N 1
ATOM 703 C CA . VAL A 1 86 ? -5.325 -0.125 10.172 1.00 98.56 86 VAL A CA 1
ATOM 704 C C . VAL A 1 86 ? -4.307 -0.454 9.075 1.00 98.56 86 VAL A C 1
ATOM 706 O O . VAL A 1 86 ? -3.729 -1.539 9.085 1.00 98.56 86 VAL A O 1
ATOM 709 N N . HIS A 1 87 ? -3.996 0.498 8.190 1.00 98.38 87 HIS A N 1
ATOM 710 C CA . HIS A 1 87 ? -2.971 0.348 7.152 1.00 98.38 87 HIS A CA 1
ATOM 711 C C . HIS A 1 87 ? -1.608 -0.012 7.752 1.00 98.38 87 HIS A C 1
ATOM 713 O O . HIS A 1 87 ? -0.964 -0.956 7.304 1.00 98.38 87 HIS A O 1
ATOM 719 N N . HIS A 1 88 ? -1.174 0.704 8.795 1.00 98.44 88 HIS A N 1
ATOM 720 C CA . HIS A 1 88 ? 0.090 0.420 9.473 1.00 98.44 88 HIS A CA 1
ATOM 721 C C . HIS A 1 88 ? 0.089 -0.938 10.191 1.00 98.44 88 HIS A C 1
ATOM 723 O O . HIS A 1 88 ? 1.129 -1.598 10.211 1.00 98.44 88 HIS A O 1
ATOM 729 N N . ALA A 1 89 ? -1.037 -1.358 10.776 1.00 98.56 89 ALA A N 1
ATOM 730 C CA . ALA A 1 89 ? -1.162 -2.659 11.433 1.00 98.56 89 ALA A CA 1
ATOM 731 C C . ALA A 1 89 ? -1.079 -3.807 10.418 1.00 98.56 89 ALA A C 1
ATOM 733 O O . ALA A 1 89 ? -0.319 -4.752 10.623 1.00 98.56 89 ALA A O 1
ATOM 734 N N . LEU A 1 90 ? -1.795 -3.682 9.296 1.00 98.62 90 LEU A N 1
ATOM 735 C CA . LEU A 1 90 ? -1.763 -4.634 8.189 1.00 98.62 90 LEU A CA 1
ATOM 736 C C . LEU A 1 90 ? -0.348 -4.751 7.608 1.00 98.62 90 LEU A C 1
ATOM 738 O O . LEU A 1 90 ? 0.235 -5.837 7.610 1.00 98.62 90 LEU A O 1
ATOM 742 N N . CYS A 1 91 ? 0.234 -3.628 7.178 1.00 98.19 91 CYS A N 1
ATOM 743 C CA . CYS A 1 91 ? 1.570 -3.567 6.585 1.00 98.19 91 CYS A CA 1
ATOM 744 C C . CYS A 1 91 ? 2.654 -4.149 7.502 1.00 98.19 91 CYS A C 1
ATOM 746 O O . CYS A 1 91 ? 3.529 -4.870 7.034 1.00 98.19 91 CYS A O 1
ATOM 748 N N . ALA A 1 92 ? 2.565 -3.939 8.820 1.00 98.00 92 ALA A N 1
ATOM 749 C CA . ALA A 1 92 ? 3.525 -4.510 9.766 1.00 98.00 92 ALA A CA 1
ATOM 750 C C . ALA A 1 92 ? 3.580 -6.051 9.746 1.00 98.00 92 ALA A C 1
ATOM 752 O O . ALA A 1 92 ? 4.593 -6.623 10.154 1.00 98.00 92 ALA A O 1
ATOM 753 N N . VAL A 1 93 ? 2.512 -6.713 9.292 1.00 97.94 93 VAL A N 1
ATOM 754 C CA . VAL A 1 93 ? 2.422 -8.174 9.193 1.00 97.94 93 VAL A CA 1
ATOM 755 C C . VAL A 1 93 ? 2.706 -8.660 7.775 1.00 97.94 93 VAL A C 1
ATOM 757 O O . VAL A 1 93 ? 3.446 -9.631 7.617 1.00 97.94 93 VAL A O 1
ATOM 760 N N . ILE A 1 94 ? 2.154 -7.999 6.752 1.00 97.12 94 ILE A N 1
ATOM 761 C CA . ILE A 1 94 ? 2.255 -8.477 5.365 1.00 97.12 94 ILE A CA 1
ATOM 762 C C . ILE A 1 94 ? 3.540 -8.035 4.656 1.00 97.12 94 ILE A C 1
ATOM 764 O O . ILE A 1 94 ? 4.067 -8.804 3.856 1.00 97.12 94 ILE A O 1
ATOM 768 N N . GLU A 1 95 ? 4.097 -6.856 4.961 1.00 95.94 95 GLU A N 1
ATOM 769 C CA . GLU A 1 95 ? 5.303 -6.358 4.279 1.00 95.94 95 GLU A CA 1
ATOM 770 C C . GLU A 1 95 ? 6.477 -7.343 4.376 1.00 95.94 95 GLU A C 1
ATOM 772 O O . GLU A 1 95 ? 7.012 -7.709 3.330 1.00 95.94 95 GLU A O 1
ATOM 777 N N . PRO A 1 96 ? 6.841 -7.886 5.560 1.00 95.25 96 PRO A N 1
ATOM 778 C CA . PRO A 1 96 ? 7.959 -8.827 5.666 1.00 95.25 96 PRO A CA 1
ATOM 779 C C . PRO A 1 96 ? 7.769 -10.121 4.865 1.00 95.25 96 PRO A C 1
ATOM 781 O O . PRO A 1 96 ? 8.746 -10.781 4.518 1.00 95.25 96 PRO A O 1
ATOM 784 N N . ILE A 1 97 ? 6.522 -10.514 4.590 1.00 95.06 97 ILE A N 1
ATOM 785 C CA . ILE A 1 97 ? 6.209 -11.723 3.824 1.00 95.06 97 ILE A CA 1
ATOM 786 C C . ILE A 1 97 ? 6.545 -11.512 2.348 1.00 95.06 97 ILE A C 1
ATOM 788 O O . ILE A 1 97 ? 7.222 -12.348 1.744 1.00 95.06 97 ILE A O 1
ATOM 792 N N . PHE A 1 98 ? 6.091 -10.399 1.773 1.00 94.50 98 PHE A N 1
ATOM 793 C CA . PHE A 1 98 ? 6.317 -10.113 0.360 1.00 94.50 98 PHE A CA 1
ATOM 794 C C . PHE A 1 98 ? 7.730 -9.601 0.082 1.00 94.50 98 PHE A C 1
ATOM 796 O O . PHE A 1 98 ? 8.327 -10.025 -0.907 1.00 94.50 98 PHE A O 1
ATOM 803 N N . GLU A 1 99 ? 8.297 -8.797 0.988 1.00 93.69 99 GLU A N 1
ATOM 804 C CA . GLU A 1 99 ? 9.628 -8.195 0.844 1.00 93.69 99 GLU A CA 1
ATOM 805 C C . GLU A 1 99 ? 10.714 -9.240 0.554 1.00 93.69 99 GLU A C 1
ATOM 807 O O . GLU A 1 99 ? 11.612 -8.992 -0.246 1.00 93.69 99 GLU A O 1
ATOM 812 N N . ARG A 1 100 ? 10.595 -10.443 1.137 1.00 91.31 100 ARG A N 1
ATOM 813 C CA . ARG A 1 100 ? 11.524 -11.567 0.915 1.00 91.31 100 ARG A CA 1
ATOM 814 C C . ARG A 1 100 ? 11.553 -12.101 -0.515 1.00 91.31 100 ARG A C 1
ATOM 816 O O . ARG A 1 100 ? 12.505 -12.781 -0.867 1.00 91.31 100 ARG A O 1
ATOM 823 N N . GLY A 1 101 ? 10.511 -11.853 -1.303 1.00 90.56 101 GLY A N 1
ATOM 824 C CA . GLY A 1 101 ? 10.447 -12.313 -2.690 1.00 90.56 101 GLY A CA 1
ATOM 825 C C . GLY A 1 101 ? 10.512 -11.194 -3.717 1.00 90.56 101 GLY A C 1
ATOM 826 O O . GLY A 1 101 ? 10.396 -11.499 -4.893 1.00 90.56 101 GLY A O 1
ATOM 827 N N . PHE A 1 102 ? 10.669 -9.934 -3.306 1.00 94.00 102 PHE A N 1
ATOM 828 C CA . PHE A 1 102 ? 10.956 -8.858 -4.250 1.00 94.00 102 PHE A CA 1
ATOM 829 C C . PHE A 1 102 ? 12.388 -8.969 -4.773 1.00 94.00 102 PHE A C 1
ATOM 831 O O . PHE A 1 102 ? 13.309 -9.288 -4.015 1.00 94.00 102 PHE A O 1
ATOM 838 N N . ILE A 1 103 ? 12.604 -8.598 -6.036 1.00 93.56 103 ILE A N 1
ATOM 839 C CA . ILE A 1 103 ? 13.955 -8.519 -6.598 1.00 93.56 103 ILE A CA 1
ATOM 840 C C . ILE A 1 103 ? 14.822 -7.486 -5.859 1.00 93.56 103 ILE A C 1
ATOM 842 O O . ILE A 1 103 ? 14.338 -6.521 -5.248 1.00 93.56 103 ILE A O 1
ATOM 846 N N . ALA A 1 104 ? 16.143 -7.655 -5.943 1.00 91.62 104 ALA A N 1
ATOM 847 C CA . ALA A 1 104 ? 17.091 -6.728 -5.333 1.00 91.62 104 ALA A CA 1
ATOM 848 C C . ALA A 1 104 ? 17.051 -5.328 -5.976 1.00 91.62 104 ALA A C 1
ATOM 850 O O . ALA A 1 104 ? 17.230 -4.337 -5.262 1.00 91.62 104 ALA A O 1
ATOM 851 N N . ASN A 1 105 ? 16.766 -5.249 -7.279 1.00 92.25 105 ASN A N 1
ATOM 852 C CA . ASN A 1 105 ? 16.829 -4.026 -8.086 1.00 92.25 105 ASN A CA 1
ATOM 853 C C . ASN A 1 105 ? 15.500 -3.250 -8.154 1.00 92.25 105 ASN A C 1
ATOM 855 O O . ASN A 1 105 ? 15.270 -2.488 -9.084 1.00 92.25 105 ASN A O 1
ATOM 859 N N . SER A 1 106 ? 14.644 -3.405 -7.143 1.00 93.69 106 SER A N 1
ATOM 860 C CA . SER A 1 106 ? 13.450 -2.579 -6.945 1.00 93.69 106 SER A CA 1
ATOM 861 C C . SER A 1 106 ? 13.637 -1.714 -5.693 1.00 93.69 106 SER A C 1
ATOM 863 O O . SER A 1 106 ? 14.032 -2.204 -4.628 1.00 93.69 106 SER A O 1
ATOM 865 N N . PHE A 1 107 ? 13.442 -0.397 -5.826 1.00 93.69 107 PHE A N 1
ATOM 866 C CA . PHE A 1 107 ? 13.970 0.567 -4.849 1.00 93.69 107 PHE A CA 1
ATOM 867 C C . PHE A 1 107 ? 12.927 1.470 -4.179 1.00 93.69 107 PHE A C 1
ATOM 869 O O . PHE A 1 107 ? 13.188 1.982 -3.088 1.00 93.69 107 PHE A O 1
ATOM 876 N N . ALA A 1 108 ? 11.772 1.695 -4.803 1.00 92.19 108 ALA A N 1
ATOM 877 C CA . ALA A 1 108 ? 10.792 2.666 -4.324 1.00 92.19 108 ALA A CA 1
ATOM 878 C C . ALA A 1 108 ? 10.068 2.181 -3.056 1.00 92.19 108 ALA A C 1
ATOM 880 O O . ALA A 1 108 ? 9.628 1.037 -2.984 1.00 92.19 108 ALA A O 1
ATOM 881 N N . ASN A 1 109 ? 9.913 3.065 -2.062 1.00 89.88 109 ASN A N 1
ATOM 882 C CA . ASN A 1 109 ? 9.133 2.834 -0.833 1.00 89.88 109 ASN A CA 1
ATOM 883 C C . ASN A 1 109 ? 9.483 1.555 -0.044 1.00 89.88 109 ASN A C 1
ATOM 885 O O . ASN A 1 109 ? 8.637 1.008 0.660 1.00 89.88 109 ASN A O 1
ATOM 889 N N . ARG A 1 110 ? 10.730 1.084 -0.130 1.00 92.25 110 ARG A N 1
ATOM 890 C CA . ARG A 1 110 ? 11.206 -0.126 0.557 1.00 92.25 110 ARG A CA 1
ATOM 891 C C . ARG A 1 110 ? 12.262 0.213 1.606 1.00 92.25 110 ARG A C 1
ATOM 893 O O . ARG A 1 110 ? 13.106 1.090 1.412 1.00 92.25 110 ARG A O 1
ATOM 900 N N . LYS A 1 111 ? 12.236 -0.482 2.745 1.00 87.88 111 LYS A N 1
ATOM 901 C CA . LYS A 1 111 ? 13.161 -0.217 3.859 1.00 87.88 111 LYS A CA 1
ATOM 902 C C . LYS A 1 111 ? 14.606 -0.526 3.446 1.00 87.88 111 LYS A C 1
ATOM 904 O O . LYS A 1 111 ? 14.894 -1.604 2.944 1.00 87.88 111 LYS A O 1
ATOM 909 N N . GLY A 1 112 ? 15.524 0.415 3.680 1.00 88.69 112 GLY A N 1
ATOM 910 C CA . GLY A 1 112 ? 16.937 0.266 3.293 1.00 88.69 112 GLY A CA 1
ATOM 911 C C . GLY A 1 112 ? 17.194 0.380 1.783 1.00 88.69 112 GLY A C 1
ATOM 912 O O . GLY A 1 112 ? 18.328 0.191 1.338 1.00 88.69 112 GLY A O 1
ATOM 913 N N . LYS A 1 113 ? 16.157 0.705 1.004 1.00 90.62 113 LYS A N 1
ATOM 914 C CA . LYS A 1 113 ? 16.231 1.079 -0.408 1.00 90.62 113 LYS A CA 1
ATOM 915 C C . LYS A 1 113 ? 16.026 2.594 -0.559 1.00 90.62 113 LYS A C 1
ATOM 917 O O . LYS A 1 113 ? 15.843 3.303 0.429 1.00 90.62 113 LYS A O 1
ATOM 922 N N . GLY A 1 114 ? 16.102 3.093 -1.789 1.00 91.75 114 GLY A N 1
ATOM 923 C CA . GLY A 1 114 ? 15.864 4.498 -2.116 1.00 91.75 114 GLY A CA 1
ATOM 924 C C . GLY A 1 114 ? 16.677 4.965 -3.318 1.00 91.75 114 GLY A C 1
ATOM 925 O O . GLY A 1 114 ? 17.457 4.199 -3.885 1.00 91.75 114 GLY A O 1
ATOM 926 N N . THR A 1 115 ? 16.520 6.239 -3.673 1.00 92.94 115 THR A N 1
ATOM 927 C CA . THR A 1 115 ? 17.122 6.841 -4.871 1.00 92.94 115 THR A CA 1
ATOM 928 C C . THR A 1 115 ? 18.638 6.675 -4.914 1.00 92.94 115 THR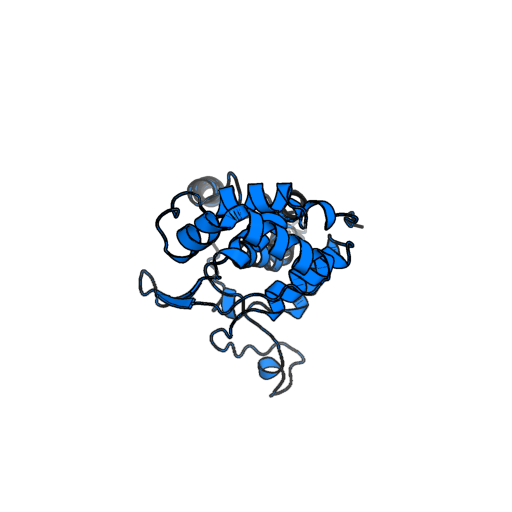 A C 1
ATOM 930 O O . THR A 1 115 ? 19.162 6.222 -5.920 1.00 92.94 115 THR A O 1
ATOM 933 N N . HIS A 1 116 ? 19.349 6.927 -3.811 1.00 93.44 116 HIS A N 1
ATOM 934 C CA . HIS A 1 116 ? 20.810 6.770 -3.776 1.00 93.44 116 HIS A CA 1
ATOM 935 C C . HIS A 1 116 ? 21.265 5.330 -4.049 1.00 93.44 116 HIS A C 1
ATOM 937 O O . HIS A 1 116 ? 22.227 5.108 -4.777 1.00 93.44 116 HIS A O 1
ATOM 943 N N . ARG A 1 117 ? 20.546 4.333 -3.511 1.00 93.44 117 ARG A N 1
ATOM 944 C CA . ARG A 1 117 ? 20.820 2.914 -3.794 1.00 93.44 117 ARG A CA 1
ATOM 945 C C . ARG A 1 117 ? 20.541 2.574 -5.259 1.00 93.44 117 ARG A C 1
ATOM 947 O O . ARG A 1 117 ? 21.304 1.811 -5.836 1.00 93.44 117 ARG A O 1
ATOM 954 N N . ALA A 1 118 ? 19.474 3.130 -5.837 1.00 94.38 118 ALA A N 1
ATOM 955 C CA . ALA A 1 118 ? 19.139 2.938 -7.245 1.00 94.38 118 ALA A CA 1
ATOM 956 C C . ALA A 1 118 ? 20.220 3.525 -8.165 1.00 94.38 118 ALA A C 1
ATOM 958 O O . ALA A 1 118 ? 20.690 2.835 -9.063 1.00 94.38 118 ALA A O 1
ATOM 959 N N . VAL A 1 119 ? 20.672 4.754 -7.886 1.00 94.81 119 VAL A N 1
ATOM 960 C CA . VAL A 1 119 ? 21.746 5.426 -8.636 1.00 94.81 119 VAL A CA 1
ATOM 961 C C . VAL A 1 119 ? 23.044 4.624 -8.570 1.00 94.81 119 VAL A C 1
ATOM 963 O O . VAL A 1 119 ? 23.614 4.324 -9.611 1.00 94.81 119 VAL A O 1
ATOM 966 N N . GLY A 1 120 ? 23.460 4.171 -7.383 1.00 93.81 120 GLY A N 1
ATOM 967 C CA . GLY A 1 120 ? 24.695 3.387 -7.256 1.00 93.81 120 GLY A CA 1
ATOM 968 C C . GLY A 1 120 ? 24.656 2.024 -7.962 1.00 93.81 120 GLY A C 1
ATOM 969 O O . GLY A 1 120 ? 25.700 1.480 -8.313 1.00 93.81 120 GLY A O 1
ATOM 970 N N . VAL A 1 121 ? 23.470 1.442 -8.178 1.00 92.38 121 VAL A N 1
ATOM 971 C CA . VAL A 1 121 ? 23.311 0.242 -9.019 1.00 92.38 121 VAL A CA 1
ATOM 972 C C . VAL A 1 121 ? 23.317 0.616 -10.501 1.00 92.38 121 VAL A C 1
ATOM 974 O O . VAL A 1 121 ? 23.978 -0.055 -11.289 1.00 92.38 121 VAL A O 1
ATOM 977 N N . TYR A 1 122 ? 22.635 1.699 -10.876 1.00 93.06 122 TYR A N 1
ATOM 978 C CA . TYR A 1 122 ? 22.618 2.218 -12.242 1.00 93.06 122 TYR A CA 1
ATOM 979 C C . TYR A 1 122 ? 24.024 2.552 -12.759 1.00 93.06 122 TYR A C 1
ATOM 981 O O . TYR A 1 122 ? 24.365 2.145 -13.864 1.00 93.06 122 TYR A O 1
ATOM 989 N N . GLU A 1 123 ? 24.863 3.215 -11.959 1.00 93.81 123 GLU A N 1
ATOM 990 C CA . GLU A 1 123 ? 26.243 3.562 -12.336 1.00 93.81 123 GLU A CA 1
ATOM 991 C C . GLU A 1 123 ? 27.060 2.323 -12.725 1.00 93.81 123 GLU A C 1
ATOM 993 O O . GLU A 1 123 ? 27.734 2.322 -13.751 1.00 93.81 123 GLU A O 1
ATOM 998 N N . ARG A 1 124 ? 26.904 1.215 -11.987 1.00 92.19 124 ARG A N 1
ATOM 999 C CA . ARG A 1 124 ? 27.577 -0.057 -12.308 1.00 92.19 124 ARG A CA 1
ATOM 1000 C C . ARG A 1 124 ? 27.133 -0.649 -13.645 1.00 92.19 124 ARG A C 1
ATOM 1002 O O . ARG A 1 124 ? 27.933 -1.315 -14.295 1.00 92.19 124 ARG A O 1
ATOM 1009 N N . TYR A 1 125 ? 25.865 -0.472 -14.022 1.00 91.31 125 TYR A N 1
ATOM 1010 C CA . TYR A 1 125 ? 25.345 -0.945 -15.309 1.00 91.31 125 TYR A CA 1
ATOM 1011 C C . TYR A 1 125 ? 25.736 -0.014 -16.454 1.00 91.31 125 TYR A C 1
ATOM 1013 O O . TYR A 1 125 ? 26.118 -0.504 -17.512 1.00 91.31 125 TYR A O 1
ATOM 1021 N N . ARG A 1 126 ? 25.699 1.306 -16.236 1.00 91.88 126 ARG A N 1
ATOM 1022 C CA . ARG A 1 126 ? 26.144 2.317 -17.205 1.00 91.88 126 ARG A CA 1
ATOM 1023 C C . ARG A 1 126 ? 27.567 2.037 -17.683 1.00 91.88 126 ARG A C 1
ATOM 1025 O O . ARG A 1 126 ? 27.831 2.111 -18.872 1.00 91.88 126 ARG A O 1
ATOM 1032 N N . ASP A 1 127 ? 28.460 1.668 -16.770 1.00 91.12 127 ASP A N 1
ATOM 1033 C CA . ASP A 1 127 ? 29.863 1.399 -17.108 1.00 91.12 127 ASP A CA 1
ATOM 1034 C C . ASP A 1 127 ? 30.059 0.091 -17.901 1.00 91.12 127 ASP A C 1
ATOM 1036 O O . ASP A 1 127 ? 31.130 -0.143 -18.454 1.00 91.12 127 ASP A O 1
ATOM 1040 N N . ARG A 1 128 ? 29.038 -0.776 -17.962 1.00 93.25 128 ARG A N 1
ATOM 1041 C CA . ARG A 1 128 ? 29.086 -2.093 -18.623 1.00 93.25 128 ARG A CA 1
ATOM 1042 C C . ARG A 1 128 ? 28.230 -2.189 -19.882 1.00 93.25 128 ARG A C 1
ATOM 1044 O O . ARG A 1 128 ? 28.382 -3.143 -20.640 1.00 93.25 128 ARG A O 1
ATOM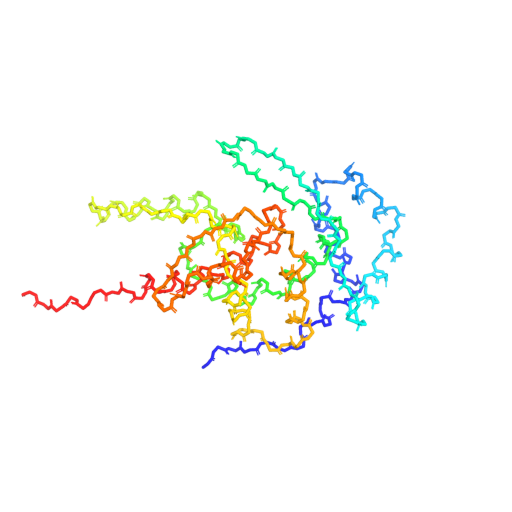 1051 N N . HIS A 1 129 ? 27.320 -1.245 -20.097 1.00 92.75 129 HIS A N 1
ATOM 1052 C CA . HIS A 1 129 ? 26.359 -1.281 -21.192 1.00 92.75 129 HIS A CA 1
ATOM 1053 C C . HIS A 1 129 ? 26.309 0.070 -21.903 1.00 92.75 129 HIS A C 1
ATOM 1055 O O . HIS A 1 129 ? 26.107 1.105 -21.276 1.00 92.75 129 HIS A O 1
ATOM 1061 N N . ALA A 1 130 ? 26.438 0.049 -23.231 1.00 93.88 130 ALA A N 1
ATOM 1062 C CA . ALA A 1 130 ? 26.444 1.259 -24.056 1.00 93.88 130 ALA A CA 1
ATOM 1063 C C . ALA A 1 130 ? 25.057 1.913 -24.213 1.00 93.88 130 ALA A C 1
ATOM 1065 O O . ALA A 1 130 ? 24.959 3.080 -24.588 1.00 93.88 130 ALA A O 1
ATOM 1066 N N . HIS A 1 131 ? 23.982 1.170 -23.940 1.00 93.38 131 HIS A N 1
ATOM 1067 C CA . HIS A 1 131 ? 22.611 1.606 -24.191 1.00 93.38 131 HIS A CA 1
ATOM 1068 C C . HIS A 1 131 ? 21.736 1.467 -22.948 1.00 93.38 131 HIS A C 1
ATOM 1070 O O . HIS A 1 131 ? 21.878 0.529 -22.165 1.00 93.38 131 HIS A O 1
ATOM 1076 N N . VAL A 1 132 ? 20.792 2.399 -22.806 1.00 91.69 132 VAL A N 1
ATOM 1077 C CA . VAL A 1 132 ? 19.807 2.426 -21.723 1.00 91.69 132 VAL A CA 1
ATOM 1078 C C . VAL A 1 132 ? 18.416 2.534 -22.331 1.00 91.69 132 VAL A C 1
ATOM 1080 O O . VAL A 1 132 ? 18.119 3.489 -23.048 1.00 91.69 132 VAL A O 1
ATOM 1083 N N . LEU A 1 133 ? 17.546 1.579 -22.005 1.00 91.62 133 LEU A N 1
ATOM 1084 C CA . LEU A 1 133 ? 16.124 1.675 -22.309 1.00 91.62 133 LEU A CA 1
ATOM 1085 C C . LEU A 1 133 ? 15.420 2.427 -21.175 1.00 91.62 133 LEU A C 1
ATOM 1087 O O . LEU A 1 133 ? 15.328 1.937 -20.049 1.00 91.62 133 LEU A O 1
ATOM 1091 N N . ARG A 1 134 ? 14.918 3.627 -21.473 1.00 92.75 134 ARG A N 1
ATOM 1092 C CA . ARG A 1 134 ? 14.116 4.416 -20.536 1.00 92.75 134 ARG A CA 1
ATOM 1093 C C . ARG A 1 134 ? 12.633 4.155 -20.781 1.00 92.75 134 ARG A C 1
ATOM 1095 O O . ARG A 1 134 ? 12.116 4.500 -21.838 1.00 92.75 134 ARG A O 1
ATOM 1102 N N . CYS A 1 135 ? 11.950 3.622 -19.775 1.00 93.25 135 CYS A N 1
ATOM 1103 C CA . CYS A 1 135 ? 10.506 3.398 -19.795 1.00 93.25 135 CYS A CA 1
ATOM 1104 C C . CYS A 1 135 ? 9.829 4.116 -18.624 1.00 93.25 135 CYS A C 1
ATOM 1106 O O . CYS A 1 135 ? 10.439 4.320 -17.574 1.00 93.25 135 CYS A O 1
ATOM 1108 N N . ASP A 1 136 ? 8.563 4.479 -18.814 1.00 92.62 136 ASP A N 1
ATOM 1109 C CA . ASP A 1 136 ? 7.683 4.994 -17.767 1.00 92.62 136 ASP A CA 1
ATOM 1110 C C . ASP A 1 136 ? 6.306 4.339 -17.897 1.00 92.62 136 ASP A C 1
ATOM 1112 O O . ASP A 1 136 ? 5.886 3.982 -19.001 1.00 92.62 136 ASP A O 1
ATOM 1116 N N . ILE A 1 137 ? 5.607 4.170 -16.774 1.00 92.00 137 ILE A N 1
ATOM 1117 C CA . ILE A 1 137 ? 4.274 3.565 -16.764 1.00 92.00 137 ILE A CA 1
ATOM 1118 C C . ILE A 1 137 ? 3.231 4.675 -16.754 1.00 92.00 137 ILE A C 1
ATOM 1120 O O . ILE A 1 137 ? 3.097 5.439 -15.794 1.00 92.00 137 ILE A O 1
ATOM 1124 N N . PHE A 1 138 ? 2.447 4.726 -17.827 1.00 89.75 138 PHE A N 1
ATOM 1125 C CA . PHE A 1 138 ? 1.364 5.684 -17.975 1.00 89.75 138 PHE A CA 1
ATOM 1126 C C . PHE A 1 138 ? 0.359 5.580 -16.821 1.00 89.75 138 PHE A C 1
ATOM 1128 O O . PHE A 1 138 ? -0.196 4.514 -16.568 1.00 89.75 138 PHE A O 1
ATOM 1135 N N . ARG A 1 139 ? 0.118 6.710 -16.137 1.00 90.56 139 ARG A N 1
ATOM 1136 C CA . ARG A 1 139 ? -0.874 6.862 -15.053 1.00 90.56 139 ARG A CA 1
ATOM 1137 C C . ARG A 1 139 ? -0.885 5.674 -14.088 1.00 90.56 139 ARG A C 1
ATOM 1139 O O . ARG A 1 139 ? -1.932 5.097 -13.819 1.00 90.56 139 ARG A O 1
ATOM 1146 N N . TYR A 1 140 ? 0.289 5.327 -13.561 1.00 93.75 140 TYR A N 1
ATOM 1147 C CA . TYR A 1 140 ? 0.483 4.065 -12.855 1.00 93.75 140 TYR A CA 1
ATOM 1148 C C . TYR A 1 140 ? -0.569 3.767 -11.772 1.00 93.75 140 TYR A C 1
ATOM 1150 O O . TYR A 1 140 ? -1.287 2.781 -11.880 1.00 93.75 140 TYR A O 1
ATOM 1158 N N . PHE A 1 141 ? -0.722 4.637 -10.766 1.00 94.62 141 PHE A N 1
ATOM 1159 C CA . PHE A 1 141 ? -1.686 4.424 -9.676 1.00 94.62 141 PHE A CA 1
ATOM 1160 C C . PHE A 1 141 ? -3.140 4.292 -10.163 1.00 94.62 141 PHE A C 1
ATOM 1162 O O . PHE A 1 141 ? -3.780 3.320 -9.765 1.00 94.62 141 PHE A O 1
ATOM 1169 N N . PRO A 1 142 ? -3.665 5.199 -11.012 1.00 94.44 142 PRO A N 1
ATOM 1170 C CA . PRO A 1 142 ? -4.987 5.053 -11.631 1.00 94.44 142 PRO A CA 1
ATOM 1171 C C . PRO A 1 142 ? -5.173 3.798 -12.493 1.00 94.44 142 PRO A C 1
ATOM 1173 O O . PRO A 1 142 ? -6.279 3.274 -12.566 1.00 94.44 142 PRO A O 1
ATOM 1176 N N . ALA A 1 143 ? -4.112 3.304 -13.134 1.00 94.19 143 ALA A N 1
ATOM 1177 C CA . ALA A 1 143 ? -4.175 2.173 -14.058 1.00 94.19 143 ALA A CA 1
ATOM 1178 C C . ALA A 1 143 ? -4.134 0.793 -13.373 1.00 94.19 143 ALA A C 1
ATOM 1180 O O . ALA A 1 143 ? -4.384 -0.209 -14.042 1.00 94.19 143 ALA A O 1
ATOM 1181 N N . ILE A 1 144 ? -3.827 0.716 -12.070 1.00 95.44 144 ILE A N 1
ATOM 1182 C CA . ILE A 1 144 ? -3.743 -0.559 -11.336 1.00 95.44 144 ILE A CA 1
ATOM 1183 C C . ILE A 1 144 ? -5.101 -1.260 -11.340 1.00 95.44 144 ILE A C 1
ATOM 1185 O O . ILE A 1 144 ? -6.068 -0.756 -10.771 1.00 95.44 144 ILE A O 1
ATOM 1189 N N . ASP A 1 145 ? -5.147 -2.448 -11.933 1.00 94.88 145 ASP A N 1
ATOM 1190 C CA . ASP A 1 145 ? -6.326 -3.306 -11.964 1.00 94.88 145 ASP A CA 1
ATOM 1191 C C . ASP A 1 145 ? -6.534 -4.011 -10.616 1.00 94.88 145 ASP A C 1
ATOM 1193 O O . ASP A 1 145 ? -5.611 -4.626 -10.067 1.00 94.88 145 ASP A O 1
ATOM 1197 N N . HIS A 1 146 ? -7.744 -3.898 -10.062 1.00 96.50 146 HIS A N 1
ATOM 1198 C CA . HIS A 1 146 ? -8.053 -4.443 -8.741 1.00 96.50 146 HIS A CA 1
ATOM 1199 C C . HIS A 1 146 ? -8.046 -5.970 -8.725 1.00 96.50 146 HIS A C 1
ATOM 1201 O O . HIS A 1 146 ? -7.572 -6.545 -7.748 1.00 96.50 146 HIS A O 1
ATOM 1207 N N . ASP A 1 147 ? -8.517 -6.635 -9.776 1.00 95.25 147 ASP A N 1
ATOM 1208 C CA . ASP A 1 147 ? -8.633 -8.095 -9.800 1.00 95.25 147 ASP A CA 1
ATOM 1209 C C . ASP A 1 147 ? -7.264 -8.755 -9.969 1.00 95.25 147 ASP A C 1
ATOM 1211 O O . ASP A 1 147 ? -6.941 -9.730 -9.276 1.00 95.25 147 ASP A O 1
ATOM 1215 N N . ILE A 1 148 ? -6.402 -8.167 -10.804 1.00 95.75 148 ILE A N 1
ATOM 1216 C CA . ILE A 1 148 ? -4.998 -8.586 -10.912 1.00 95.75 148 ILE A CA 1
ATOM 1217 C C . ILE A 1 148 ? -4.297 -8.393 -9.563 1.00 95.75 148 ILE A C 1
ATOM 1219 O O . ILE A 1 148 ? -3.685 -9.330 -9.047 1.00 95.75 148 ILE A O 1
ATOM 1223 N N . LEU A 1 149 ? -4.435 -7.221 -8.936 1.00 97.69 149 LEU A N 1
ATOM 1224 C CA . LEU A 1 149 ? -3.823 -6.945 -7.634 1.00 97.69 149 LEU A CA 1
ATOM 1225 C C . LEU A 1 149 ? -4.280 -7.943 -6.554 1.00 97.69 149 LEU A C 1
ATOM 1227 O O . LEU A 1 149 ? -3.465 -8.501 -5.815 1.00 97.69 149 LEU A O 1
ATOM 1231 N N . LYS A 1 150 ? -5.586 -8.206 -6.482 1.00 97.81 150 LYS A N 1
ATOM 1232 C CA . LYS A 1 150 ? -6.187 -9.168 -5.549 1.00 97.81 150 LYS A CA 1
ATOM 1233 C C . LYS A 1 150 ? -5.721 -10.600 -5.803 1.00 97.81 150 LYS A C 1
ATOM 1235 O O . LYS A 1 150 ? -5.590 -11.379 -4.851 1.00 97.81 150 LYS A O 1
ATOM 1240 N N . THR A 1 151 ? -5.449 -10.952 -7.056 1.00 96.75 151 THR A N 1
ATOM 1241 C CA . THR A 1 151 ? -4.839 -12.235 -7.423 1.00 96.75 151 THR A CA 1
ATOM 1242 C C . THR A 1 151 ? -3.417 -12.334 -6.875 1.00 96.75 151 THR A C 1
ATOM 1244 O O . THR A 1 151 ? -3.069 -13.341 -6.255 1.00 96.75 151 THR A O 1
ATOM 1247 N N . GLU A 1 152 ? -2.618 -11.271 -7.001 1.00 95.62 152 GLU A N 1
ATOM 1248 C CA . GLU A 1 152 ? -1.252 -11.231 -6.465 1.00 95.62 152 GLU A CA 1
ATOM 1249 C C . GLU A 1 152 ? -1.217 -11.368 -4.930 1.00 95.62 152 GLU A C 1
ATOM 1251 O O . GLU A 1 152 ? -0.358 -12.074 -4.392 1.00 95.62 152 GLU A O 1
ATOM 1256 N N . PHE A 1 153 ? -2.203 -10.827 -4.201 1.00 96.81 153 PHE A N 1
ATOM 1257 C CA . PHE A 1 153 ? -2.327 -11.048 -2.750 1.00 96.81 153 PHE A CA 1
ATOM 1258 C C . PHE A 1 153 ? -2.464 -12.535 -2.391 1.00 96.81 153 PHE A C 1
ATOM 1260 O O . PHE A 1 153 ? -1.775 -13.051 -1.501 1.00 96.81 153 PHE A O 1
ATOM 1267 N N . ARG A 1 154 ? -3.338 -13.243 -3.115 1.00 96.12 154 ARG A N 1
ATOM 1268 C CA . ARG A 1 154 ? -3.699 -14.649 -2.863 1.00 96.12 154 ARG A CA 1
ATOM 1269 C C . ARG A 1 154 ? -2.546 -15.618 -3.124 1.00 96.12 154 ARG A C 1
ATOM 1271 O O . ARG A 1 154 ? -2.543 -16.714 -2.556 1.00 96.12 154 ARG A O 1
ATOM 1278 N N . ARG A 1 155 ? -1.542 -15.219 -3.916 1.00 93.12 155 ARG A N 1
ATOM 1279 C CA . ARG A 1 155 ? -0.346 -16.037 -4.187 1.00 93.12 155 ARG A CA 1
ATOM 1280 C C . ARG A 1 155 ? 0.480 -16.330 -2.938 1.00 93.12 155 ARG A C 1
ATOM 1282 O O . ARG A 1 155 ? 1.082 -17.397 -2.863 1.00 93.12 155 ARG A O 1
ATOM 1289 N N . ARG A 1 156 ? 0.531 -15.403 -1.973 1.00 93.44 156 ARG A N 1
ATOM 1290 C CA . ARG A 1 156 ? 1.353 -15.550 -0.751 1.00 93.44 156 ARG A CA 1
ATOM 1291 C C . ARG A 1 156 ? 0.546 -15.556 0.544 1.00 93.44 156 ARG A C 1
ATOM 1293 O O . ARG A 1 156 ? 1.047 -16.021 1.566 1.00 93.44 156 ARG A O 1
ATOM 1300 N N . ILE A 1 157 ? -0.695 -15.077 0.524 1.00 96.56 157 ILE A N 1
ATOM 1301 C CA . ILE A 1 157 ? -1.575 -15.072 1.695 1.00 96.56 157 ILE A CA 1
ATOM 1302 C C . ILE A 1 157 ? -2.708 -16.080 1.484 1.00 96.56 157 ILE A C 1
ATOM 1304 O O . ILE A 1 157 ? -3.389 -16.062 0.458 1.00 96.56 157 ILE A O 1
ATOM 1308 N N . ALA A 1 158 ? -2.902 -16.959 2.469 1.00 96.88 158 ALA A N 1
ATOM 1309 C CA . ALA A 1 158 ? -4.040 -17.876 2.556 1.00 96.88 158 ALA A CA 1
ATOM 1310 C C . ALA A 1 158 ? -5.019 -17.501 3.683 1.00 96.88 158 ALA A C 1
ATOM 1312 O O . ALA A 1 158 ? -6.157 -17.946 3.658 1.00 96.88 158 ALA A O 1
ATOM 1313 N N . CYS A 1 159 ? -4.624 -16.639 4.631 1.00 97.50 159 CYS A N 1
ATOM 1314 C CA . CYS A 1 159 ? -5.481 -16.180 5.730 1.00 97.50 159 CYS A CA 1
ATOM 1315 C C . CYS A 1 159 ? -6.741 -15.428 5.226 1.00 97.50 159 CYS A C 1
ATOM 1317 O O . CYS A 1 159 ? -6.600 -14.288 4.763 1.00 97.50 159 CYS A O 1
ATOM 1319 N N . PRO A 1 160 ? -7.962 -15.991 5.372 1.00 97.38 160 PRO A N 1
ATOM 1320 C CA . PRO A 1 160 ? -9.179 -15.408 4.800 1.00 97.38 160 PRO A CA 1
ATOM 1321 C C . PRO A 1 160 ? -9.522 -14.027 5.358 1.00 97.38 160 PRO A C 1
ATOM 1323 O O . PRO A 1 160 ? -9.854 -13.129 4.594 1.00 97.38 160 PRO A O 1
ATOM 1326 N N . ASP A 1 161 ? -9.382 -13.817 6.670 1.00 97.81 161 ASP A N 1
ATOM 1327 C CA . ASP A 1 161 ? -9.652 -12.516 7.302 1.00 97.81 161 ASP A CA 1
ATOM 1328 C C . ASP A 1 161 ? -8.668 -11.431 6.849 1.00 97.81 161 ASP A C 1
ATOM 1330 O O . ASP A 1 161 ? -9.020 -10.261 6.707 1.00 97.81 161 ASP A O 1
ATOM 1334 N N . THR A 1 162 ? -7.416 -11.817 6.589 1.00 98.19 162 THR A N 1
ATOM 1335 C CA . THR A 1 162 ? -6.406 -10.870 6.098 1.00 98.19 162 THR A CA 1
ATOM 1336 C C . THR A 1 162 ? -6.686 -10.497 4.648 1.00 98.19 162 THR A C 1
ATOM 1338 O O . THR A 1 162 ? -6.637 -9.317 4.314 1.00 98.19 162 THR A O 1
ATOM 1341 N N . LEU A 1 163 ? -7.037 -11.478 3.807 1.00 98.31 163 LEU A N 1
ATOM 1342 C CA . LEU A 1 163 ? -7.470 -11.232 2.429 1.00 98.31 163 LEU A CA 1
ATOM 1343 C C . LEU A 1 163 ? -8.733 -10.372 2.389 1.00 98.31 163 LEU A C 1
ATOM 1345 O O . LEU A 1 163 ? -8.772 -9.410 1.634 1.00 98.31 163 LEU A O 1
ATOM 1349 N N . TRP A 1 164 ? -9.711 -10.651 3.256 1.00 98.31 164 TRP A N 1
ATOM 1350 C CA . TRP A 1 164 ? -10.892 -9.808 3.420 1.00 98.31 164 TRP A CA 1
ATOM 1351 C C . TRP A 1 164 ? -10.489 -8.360 3.709 1.00 98.31 164 TRP A C 1
ATOM 1353 O O . TRP A 1 164 ? -10.929 -7.462 3.003 1.00 98.31 164 TRP A O 1
ATOM 1363 N N . LEU A 1 165 ? -9.610 -8.109 4.684 1.00 98.56 165 LEU A N 1
ATOM 1364 C CA . LEU A 1 165 ? -9.187 -6.745 5.007 1.00 98.56 165 LEU A CA 1
ATOM 1365 C C . LEU A 1 165 ? -8.457 -6.062 3.836 1.00 98.56 165 LEU A C 1
ATOM 1367 O O . LEU A 1 165 ? -8.698 -4.886 3.568 1.00 98.56 165 LEU A O 1
ATOM 1371 N N . MET A 1 166 ? -7.579 -6.786 3.137 1.00 98.50 166 MET A N 1
ATOM 1372 C CA . MET A 1 166 ? -6.862 -6.271 1.966 1.00 98.50 166 MET A CA 1
ATOM 1373 C C . MET A 1 166 ? -7.823 -5.913 0.829 1.00 98.50 166 MET A C 1
ATOM 1375 O O . MET A 1 166 ? -7.766 -4.794 0.319 1.00 98.50 166 MET A O 1
ATOM 1379 N N . ASP A 1 167 ? -8.742 -6.819 0.493 1.00 98.31 167 ASP A N 1
ATOM 1380 C CA . ASP A 1 167 ? -9.772 -6.605 -0.522 1.00 98.31 167 ASP A CA 1
ATOM 1381 C C . ASP A 1 167 ? -10.663 -5.416 -0.129 1.00 98.31 167 ASP A C 1
ATOM 1383 O O . ASP A 1 167 ? -10.882 -4.523 -0.940 1.00 98.31 167 ASP A O 1
ATOM 1387 N N . ARG A 1 168 ? -11.080 -5.318 1.142 1.00 98.00 168 ARG A N 1
ATOM 1388 C CA . ARG A 1 168 ? -11.883 -4.195 1.662 1.00 98.00 168 ARG A CA 1
ATOM 1389 C C . ARG A 1 168 ? -11.182 -2.843 1.552 1.00 98.00 168 ARG A C 1
ATOM 1391 O O . ARG A 1 168 ? -11.859 -1.845 1.318 1.00 98.00 168 ARG A O 1
ATOM 1398 N N . ILE A 1 169 ? -9.863 -2.786 1.740 1.00 97.81 169 ILE A N 1
ATOM 1399 C CA . ILE A 1 169 ? -9.079 -1.551 1.574 1.00 97.81 169 ILE A CA 1
ATOM 1400 C C . ILE A 1 169 ? -9.004 -1.160 0.095 1.00 97.81 169 ILE A C 1
ATOM 1402 O O . ILE A 1 169 ? -9.193 0.011 -0.225 1.00 97.81 169 ILE A O 1
ATOM 1406 N N . VAL A 1 170 ? -8.770 -2.127 -0.799 1.00 97.44 170 VAL A N 1
ATOM 1407 C CA . VAL A 1 170 ? -8.734 -1.891 -2.252 1.00 97.44 170 VAL A CA 1
ATOM 1408 C C . VAL A 1 170 ? -10.108 -1.444 -2.758 1.00 97.44 170 VAL A C 1
ATOM 1410 O O . VAL A 1 170 ? -10.211 -0.382 -3.369 1.00 97.44 170 VAL A O 1
ATOM 1413 N N . ASP A 1 171 ? -11.169 -2.170 -2.404 1.00 96.00 171 ASP A N 1
ATOM 1414 C CA . ASP A 1 171 ? -12.554 -1.885 -2.802 1.00 96.00 171 ASP A CA 1
ATOM 1415 C C . ASP A 1 171 ? -13.102 -0.585 -2.213 1.00 96.00 171 ASP A C 1
ATOM 1417 O O . ASP A 1 171 ? -14.004 0.028 -2.788 1.00 96.00 171 ASP A O 1
ATOM 1421 N N . GLY A 1 172 ? -12.569 -0.177 -1.059 1.00 94.31 172 GLY A N 1
ATOM 1422 C CA . GLY A 1 172 ? -12.892 1.078 -0.391 1.00 94.31 172 GLY A CA 1
ATOM 1423 C C . GLY A 1 172 ? -12.134 2.290 -0.931 1.00 94.31 172 GLY A C 1
ATOM 1424 O O . GLY A 1 172 ? -12.318 3.377 -0.392 1.00 94.31 172 GLY A O 1
ATOM 1425 N N . SER A 1 173 ? -11.277 2.129 -1.945 1.00 93.38 173 SER A N 1
ATOM 1426 C CA . SER A 1 173 ? -10.573 3.234 -2.608 1.00 93.38 173 SER A CA 1
ATOM 1427 C C . SER A 1 173 ? -11.552 4.239 -3.222 1.00 93.38 173 SER A C 1
ATOM 1429 O O . SER A 1 173 ? -12.587 3.855 -3.767 1.00 93.38 173 SER A O 1
ATOM 1431 N N . ASN A 1 174 ? -11.233 5.535 -3.159 1.00 91.69 174 ASN A N 1
ATOM 1432 C CA . ASN A 1 174 ? -11.999 6.546 -3.890 1.00 91.69 174 ASN A CA 1
ATOM 1433 C C . ASN A 1 174 ? -11.759 6.419 -5.408 1.00 91.69 174 ASN A C 1
ATOM 1435 O O . ASN A 1 174 ? -10.707 5.911 -5.815 1.00 91.69 174 ASN A O 1
ATOM 1439 N N . PRO A 1 175 ? -12.695 6.907 -6.244 1.00 90.38 175 PRO A N 1
ATOM 1440 C CA . PRO A 1 175 ? -12.502 6.973 -7.688 1.00 90.38 175 PRO A CA 1
ATOM 1441 C C . PRO A 1 175 ? -11.191 7.674 -8.055 1.00 90.38 175 PRO A C 1
ATOM 1443 O O . PRO A 1 175 ? -10.825 8.679 -7.446 1.00 90.38 175 PRO A O 1
ATOM 1446 N N . GLN A 1 176 ? -10.480 7.126 -9.037 1.00 91.12 176 GLN A N 1
ATOM 1447 C CA . GLN A 1 176 ? -9.279 7.734 -9.608 1.00 91.12 176 GLN A CA 1
ATOM 1448 C C . GLN A 1 176 ? -9.598 8.326 -10.983 1.00 91.12 176 GLN A C 1
ATOM 1450 O O . GLN A 1 176 ? -10.692 8.131 -11.515 1.00 91.12 176 GLN A O 1
ATOM 1455 N N . GLU A 1 177 ? -8.643 9.056 -11.562 1.00 89.12 177 GLU A N 1
ATOM 1456 C CA . GLU A 1 177 ?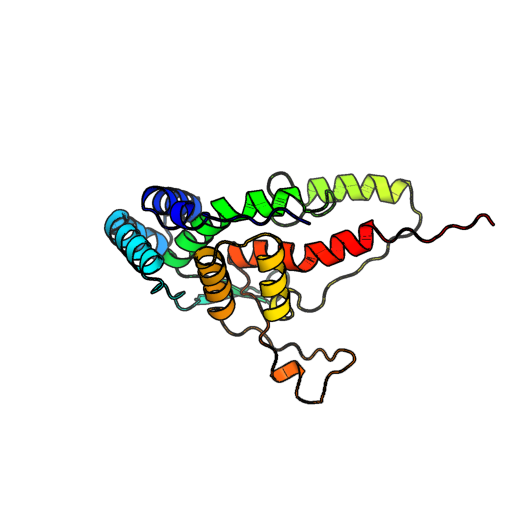 -8.794 9.526 -12.939 1.00 89.12 177 GLU A CA 1
ATOM 1457 C C . GLU A 1 177 ? -9.033 8.347 -13.902 1.00 89.12 177 GLU A C 1
ATOM 1459 O O . GLU A 1 177 ? -8.420 7.288 -13.734 1.00 89.12 177 GLU A O 1
ATOM 1464 N N . PRO A 1 178 ? -9.908 8.510 -14.908 1.00 88.31 178 PRO A N 1
ATOM 1465 C CA . PRO A 1 178 ? -10.197 7.442 -15.847 1.00 88.31 178 PRO A CA 1
ATOM 1466 C C . PRO A 1 178 ? -8.947 7.072 -16.652 1.00 88.31 178 PRO A C 1
ATOM 1468 O O . PRO A 1 178 ? -8.120 7.917 -17.025 1.00 88.31 178 PRO A O 1
ATOM 1471 N N . VAL A 1 179 ? -8.815 5.772 -16.898 1.00 89.19 179 VAL A N 1
ATOM 1472 C CA . VAL A 1 179 ? -7.762 5.173 -17.715 1.00 89.19 179 VAL A CA 1
ATOM 1473 C C . VAL A 1 179 ? -8.441 4.253 -18.714 1.00 89.19 179 VAL A C 1
ATOM 1475 O O . VAL A 1 179 ? -9.018 3.239 -18.330 1.00 89.19 179 VAL A O 1
ATOM 1478 N N . GLU A 1 180 ? -8.360 4.605 -19.990 1.00 89.19 180 GLU A N 1
ATOM 1479 C CA . GLU A 1 180 ? -9.018 3.894 -21.088 1.00 89.19 180 GLU A CA 1
ATOM 1480 C C . GLU A 1 180 ? -7.987 3.074 -21.866 1.00 89.19 180 GLU A C 1
ATOM 1482 O O . GLU A 1 180 ? -7.586 3.405 -22.977 1.00 89.19 180 GLU A O 1
ATOM 1487 N N . LEU A 1 181 ? -7.497 2.009 -21.228 1.00 89.31 181 LEU A N 1
ATOM 1488 C CA . LEU A 1 181 ? -6.601 1.042 -21.861 1.00 89.31 181 LEU A CA 1
ATOM 1489 C C . LEU A 1 181 ? -7.384 -0.199 -22.285 1.00 89.31 181 LEU A C 1
ATOM 1491 O O . LEU A 1 181 ? -8.021 -0.837 -21.434 1.00 89.31 181 LEU A O 1
ATOM 1495 N N . HIS A 1 182 ? -7.286 -0.511 -23.579 1.00 90.69 182 HIS A N 1
ATOM 1496 C CA . HIS A 1 182 ? -7.758 -1.744 -24.199 1.00 90.69 182 HIS A CA 1
ATOM 1497 C C . HIS A 1 182 ? -6.593 -2.727 -24.339 1.00 90.69 182 HIS A C 1
ATOM 1499 O O . HIS A 1 182 ? -5.501 -2.354 -24.771 1.00 90.69 182 HIS A O 1
ATOM 1505 N N . PHE A 1 183 ? -6.839 -3.981 -23.986 1.00 89.94 183 PHE A N 1
ATOM 1506 C CA . PHE A 1 183 ? -5.911 -5.096 -24.141 1.00 89.94 183 PHE A CA 1
ATOM 1507 C C . PHE A 1 183 ? -6.457 -6.112 -25.157 1.00 89.94 183 PHE A C 1
ATOM 1509 O O . PHE A 1 183 ? -7.654 -6.102 -25.445 1.00 89.94 183 PHE A O 1
ATOM 1516 N N . PRO A 1 184 ? -5.611 -6.993 -25.727 1.00 93.12 184 PRO A N 1
ATOM 1517 C CA . PRO A 1 184 ? -6.086 -8.062 -26.602 1.00 93.12 184 PRO A CA 1
ATOM 1518 C C . PRO A 1 184 ? -7.187 -8.895 -25.929 1.00 93.12 184 PRO A C 1
ATOM 1520 O O . PRO A 1 184 ? -6.985 -9.407 -24.830 1.00 93.12 184 PRO A O 1
ATOM 1523 N N . GLY A 1 185 ? -8.334 -9.024 -26.601 1.00 90.94 185 GLY A N 1
ATOM 1524 C CA . GLY A 1 185 ? -9.529 -9.691 -26.070 1.00 90.94 185 GLY A CA 1
ATOM 1525 C C . GLY A 1 185 ? -10.565 -8.756 -25.436 1.00 90.94 185 GLY A C 1
ATOM 1526 O O . GLY A 1 185 ? -11.622 -9.232 -25.035 1.00 90.94 185 GLY A O 1
ATOM 1527 N N . ASP A 1 186 ? -10.297 -7.450 -25.360 1.00 92.69 186 ASP A N 1
ATOM 1528 C CA . ASP A 1 186 ? -11.264 -6.474 -24.856 1.00 92.69 186 ASP A CA 1
ATOM 1529 C C . ASP A 1 186 ? -12.350 -6.154 -25.882 1.00 92.69 186 ASP A C 1
ATOM 1531 O O . ASP A 1 186 ? -12.081 -5.954 -27.067 1.00 92.69 186 ASP A O 1
ATOM 1535 N N . GLU A 1 187 ? -13.575 -6.019 -25.387 1.00 93.19 187 GLU A N 1
ATOM 1536 C CA . GLU A 1 187 ? -14.686 -5.397 -26.096 1.00 93.19 187 GLU A CA 1
ATOM 1537 C C . GLU A 1 187 ? -14.708 -3.883 -25.834 1.00 93.19 187 GLU A C 1
ATOM 1539 O O . GLU A 1 187 ? -14.040 -3.369 -24.931 1.00 93.19 187 GLU A O 1
ATOM 1544 N N . LEU A 1 188 ? -15.552 -3.166 -26.582 1.00 90.12 188 LEU A N 1
ATOM 1545 C CA . LEU A 1 188 ? -15.690 -1.707 -26.510 1.00 90.12 188 LEU A CA 1
ATOM 1546 C C . LEU A 1 188 ? -15.930 -1.177 -25.082 1.00 90.12 188 LEU A C 1
ATOM 1548 O O . LEU A 1 188 ? -15.441 -0.108 -24.724 1.00 90.12 188 LEU A O 1
ATOM 1552 N N . PHE A 1 189 ? -16.671 -1.920 -24.253 1.00 91.19 189 PHE A N 1
ATOM 1553 C CA . PHE A 1 189 ? -17.016 -1.497 -22.891 1.00 91.19 189 PHE A CA 1
ATOM 1554 C C . PHE A 1 189 ? -16.143 -2.119 -21.796 1.00 91.19 189 PHE A C 1
ATOM 1556 O O . PHE A 1 189 ? -16.256 -1.731 -20.629 1.00 91.19 189 PHE A O 1
ATOM 1563 N N . THR A 1 190 ? -15.244 -3.048 -22.139 1.00 88.44 190 THR A N 1
ATOM 1564 C CA . THR A 1 190 ? -14.429 -3.762 -21.148 1.00 88.44 190 THR A CA 1
ATOM 1565 C C . THR A 1 190 ? -13.614 -2.810 -20.265 1.00 88.44 190 THR A C 1
ATOM 1567 O O . THR A 1 190 ? -13.654 -2.983 -19.046 1.00 88.44 190 THR A O 1
ATOM 1570 N N . PRO A 1 191 ? -12.925 -1.768 -20.778 1.00 86.44 191 PRO A N 1
ATOM 1571 C CA . PRO A 1 191 ? -12.154 -0.862 -19.923 1.00 86.44 191 PRO A CA 1
ATOM 1572 C C . PRO A 1 191 ? -12.988 -0.120 -18.873 1.00 86.44 191 PRO A C 1
ATOM 1574 O O . PRO A 1 191 ? -12.466 0.158 -17.796 1.00 86.44 191 PRO A O 1
ATOM 1577 N N . TYR A 1 192 ? -14.261 0.164 -19.165 1.00 86.06 192 TYR A N 1
ATOM 1578 C CA . TYR A 1 192 ? -15.178 0.878 -18.269 1.00 86.06 192 TYR A CA 1
ATOM 1579 C C . TYR A 1 192 ? -15.767 -0.023 -17.177 1.00 86.06 192 TYR A C 1
ATOM 1581 O O . TYR A 1 192 ? -16.130 0.462 -16.107 1.00 86.06 192 TYR A O 1
ATOM 1589 N N . ALA A 1 193 ? -15.838 -1.333 -17.425 1.00 87.75 193 ALA A N 1
ATOM 1590 C CA . ALA A 1 193 ? -16.304 -2.312 -16.445 1.00 87.75 193 ALA A CA 1
ATOM 1591 C C . ALA A 1 193 ? -15.230 -2.675 -15.402 1.00 87.75 193 ALA A C 1
ATOM 1593 O O . ALA A 1 193 ? -15.558 -3.123 -14.301 1.00 87.75 193 ALA A O 1
ATOM 1594 N N . ARG A 1 194 ? -13.941 -2.484 -15.720 1.00 88.75 194 ARG A N 1
ATOM 1595 C CA . ARG A 1 194 ? -12.842 -2.835 -14.812 1.00 88.75 194 ARG A CA 1
ATOM 1596 C C . ARG A 1 194 ? -12.738 -1.858 -13.653 1.00 88.75 194 ARG A C 1
ATOM 1598 O O . ARG A 1 194 ? -12.557 -0.654 -13.840 1.00 88.75 194 ARG A O 1
ATOM 1605 N N . ARG A 1 195 ? -12.733 -2.392 -12.431 1.00 92.25 195 ARG A N 1
ATOM 1606 C CA . ARG A 1 195 ? -12.354 -1.610 -11.253 1.00 92.25 195 ARG A CA 1
ATOM 1607 C C . ARG A 1 195 ? -10.845 -1.408 -11.227 1.00 92.25 195 ARG A C 1
ATOM 1609 O O . ARG A 1 195 ? -10.069 -2.362 -11.229 1.00 92.25 195 ARG A O 1
ATOM 1616 N N . ARG A 1 196 ? -10.440 -0.141 -11.208 1.00 93.50 196 ARG A N 1
ATOM 1617 C CA . ARG A 1 196 ? -9.041 0.272 -11.277 1.00 93.50 196 ARG A CA 1
ATOM 1618 C C . ARG A 1 196 ? -8.750 1.387 -10.286 1.00 93.50 196 ARG A C 1
ATOM 1620 O O . ARG A 1 196 ? -9.650 2.087 -9.819 1.00 93.50 196 ARG A O 1
ATOM 1627 N N . GLY A 1 1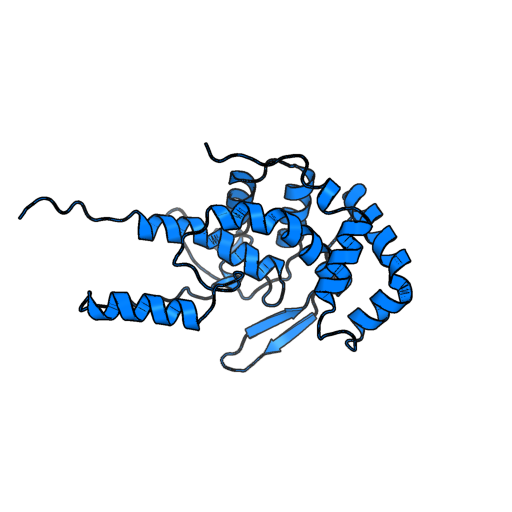97 ? -7.467 1.570 -10.019 1.00 94.56 197 GLY 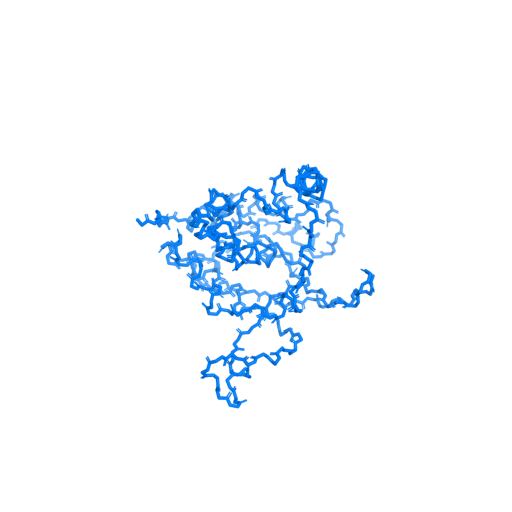A N 1
ATOM 1628 C CA . GLY A 1 197 ? -6.946 2.742 -9.347 1.00 94.56 197 GLY A CA 1
ATOM 1629 C C . GLY A 1 197 ? -6.673 2.527 -7.866 1.00 94.56 197 GLY A C 1
ATOM 1630 O O . GLY A 1 197 ? -7.501 1.990 -7.135 1.00 94.56 197 GLY A O 1
ATOM 1631 N N . LEU A 1 198 ? -5.522 3.003 -7.397 1.00 95.94 198 LEU A N 1
ATOM 1632 C CA . LEU A 1 198 ? -5.220 3.104 -5.970 1.00 95.94 198 LEU A CA 1
ATOM 1633 C C . LEU A 1 198 ? -4.986 4.564 -5.560 1.00 95.94 198 LEU A C 1
ATOM 1635 O O . LEU A 1 198 ? -4.285 5.290 -6.267 1.00 95.94 198 LEU A O 1
ATOM 1639 N N . PRO A 1 199 ? -5.483 4.997 -4.388 1.00 94.50 199 PRO A N 1
ATOM 1640 C CA . PRO A 1 199 ? -5.320 6.366 -3.925 1.00 94.50 199 PRO A CA 1
ATOM 1641 C C . PRO A 1 199 ? -3.866 6.692 -3.603 1.00 94.50 199 PRO A C 1
ATOM 1643 O O . PRO A 1 199 ? -3.236 6.039 -2.762 1.00 94.50 199 PRO A O 1
ATOM 1646 N N . ILE A 1 200 ? -3.344 7.759 -4.199 1.00 91.19 200 ILE A N 1
ATOM 1647 C CA . ILE A 1 200 ? -2.009 8.272 -3.884 1.00 91.19 200 ILE A CA 1
ATOM 1648 C C . ILE A 1 200 ? -2.036 8.890 -2.481 1.00 91.19 200 ILE A C 1
ATOM 1650 O O . ILE A 1 200 ? -2.888 9.718 -2.181 1.00 91.19 200 ILE A O 1
ATOM 1654 N N . GLY A 1 201 ? -1.077 8.532 -1.623 1.00 85.75 201 GLY A N 1
ATOM 1655 C CA . GLY A 1 201 ? -0.926 9.115 -0.279 1.00 85.75 201 GLY A CA 1
ATOM 1656 C C . GLY A 1 201 ? -1.126 8.144 0.886 1.00 85.75 201 GLY A C 1
ATOM 1657 O O . GLY A 1 201 ? -0.861 8.513 2.032 1.00 85.75 201 GLY A O 1
ATOM 1658 N N . ASN A 1 202 ? -1.520 6.898 0.610 1.00 92.69 202 ASN A N 1
ATOM 1659 C CA . ASN A 1 202 ? -1.697 5.863 1.631 1.00 92.69 202 ASN A CA 1
ATOM 1660 C C . ASN A 1 202 ? -0.548 4.858 1.635 1.00 92.69 202 ASN A C 1
ATOM 1662 O O . ASN A 1 202 ? -0.024 4.497 0.584 1.00 92.69 202 ASN A O 1
ATOM 1666 N N . LEU A 1 203 ? -0.189 4.381 2.831 1.00 94.94 203 LEU A N 1
ATOM 1667 C CA . LEU A 1 203 ? 0.858 3.373 3.014 1.00 94.94 203 LEU A CA 1
ATOM 1668 C C . LEU A 1 203 ? 0.547 2.089 2.233 1.00 94.94 203 LEU A C 1
ATOM 1670 O O . LEU A 1 203 ? 1.393 1.605 1.489 1.00 94.94 203 LEU A O 1
ATOM 1674 N N . THR A 1 204 ? -0.679 1.583 2.368 1.00 97.00 204 THR A N 1
ATOM 1675 C CA . THR A 1 204 ? -1.156 0.390 1.660 1.00 97.00 204 THR A CA 1
ATOM 1676 C C . THR A 1 204 ? -1.077 0.567 0.153 1.00 97.00 204 THR A C 1
ATOM 1678 O O . THR A 1 204 ? -0.518 -0.299 -0.501 1.00 97.00 204 THR A O 1
ATOM 1681 N N . SER A 1 205 ? -1.516 1.703 -0.400 1.00 96.62 205 SER A N 1
ATOM 1682 C CA . SER A 1 205 ? -1.405 1.961 -1.842 1.00 96.62 205 SER A CA 1
ATOM 1683 C C . SER A 1 205 ? 0.035 1.890 -2.348 1.00 96.62 205 SER A C 1
ATOM 1685 O O . SER A 1 205 ? 0.280 1.290 -3.387 1.00 96.62 205 SER A O 1
ATOM 1687 N N . GLN A 1 206 ? 0.995 2.485 -1.627 1.00 95.50 206 GLN A N 1
ATOM 1688 C CA . GLN A 1 206 ? 2.409 2.446 -2.026 1.00 95.50 206 GLN A CA 1
ATOM 1689 C C . GLN A 1 206 ? 2.966 1.020 -1.995 1.00 95.50 206 GLN A C 1
ATOM 1691 O O . GLN A 1 206 ? 3.716 0.623 -2.882 1.00 95.50 206 GLN A O 1
ATOM 1696 N N . PHE A 1 207 ? 2.591 0.242 -0.982 1.00 97.06 207 PHE A N 1
ATOM 1697 C CA . PHE A 1 207 ? 3.040 -1.136 -0.863 1.00 97.06 207 PHE A CA 1
ATOM 1698 C C . PHE A 1 207 ? 2.379 -2.053 -1.903 1.00 97.06 207 PHE A C 1
ATOM 1700 O O . PHE A 1 207 ? 3.065 -2.816 -2.576 1.00 97.06 207 PHE A O 1
ATOM 1707 N N . PHE A 1 208 ? 1.064 -1.940 -2.094 1.00 97.81 208 PHE A N 1
ATOM 1708 C CA . PHE A 1 208 ? 0.298 -2.694 -3.088 1.00 97.81 208 PHE A CA 1
ATOM 1709 C C . PHE A 1 208 ? 0.753 -2.395 -4.516 1.00 97.81 208 PHE A C 1
ATOM 1711 O O . PHE A 1 208 ? 0.830 -3.307 -5.331 1.00 97.81 208 PHE A O 1
ATOM 1718 N N . ALA A 1 209 ? 1.144 -1.153 -4.797 1.00 96.69 209 ALA A N 1
ATOM 1719 C CA . ALA A 1 209 ? 1.802 -0.792 -6.043 1.00 96.69 209 ALA A CA 1
ATOM 1720 C C . ALA A 1 209 ? 3.109 -1.581 -6.261 1.00 96.69 209 ALA A C 1
ATOM 1722 O O . ALA A 1 209 ? 3.344 -2.082 -7.353 1.00 96.69 209 ALA A O 1
ATOM 1723 N N . ASN A 1 210 ? 3.951 -1.771 -5.246 1.00 96.25 210 ASN A N 1
ATOM 1724 C CA . ASN A 1 210 ? 5.137 -2.620 -5.415 1.00 96.25 210 ASN A CA 1
ATOM 1725 C C . ASN A 1 210 ? 4.761 -4.096 -5.647 1.00 96.25 210 ASN A C 1
ATOM 1727 O O . ASN A 1 210 ? 5.397 -4.768 -6.451 1.00 96.25 210 ASN A O 1
ATOM 1731 N N . LEU A 1 211 ? 3.710 -4.596 -4.984 1.00 96.19 211 LEU A N 1
ATOM 1732 C CA . LEU A 1 211 ? 3.218 -5.965 -5.197 1.00 96.19 211 LEU A CA 1
ATOM 1733 C C . LEU A 1 211 ? 2.724 -6.198 -6.624 1.00 96.19 211 LEU A C 1
ATOM 1735 O O . LEU A 1 211 ? 2.989 -7.251 -7.191 1.00 96.19 211 LEU A O 1
ATOM 1739 N N . PHE A 1 212 ? 2.026 -5.219 -7.195 1.00 96.81 212 PHE A N 1
ATOM 1740 C CA . PHE A 1 212 ? 1.498 -5.307 -8.552 1.00 96.81 212 PHE A CA 1
ATOM 1741 C C . PHE A 1 212 ? 2.612 -5.455 -9.599 1.00 96.81 212 PHE A C 1
ATOM 1743 O O . PHE A 1 212 ? 2.483 -6.250 -10.527 1.00 96.81 212 PHE A O 1
ATOM 1750 N N . LEU A 1 213 ? 3.721 -4.723 -9.432 1.00 95.50 213 LEU A N 1
ATOM 1751 C CA . LEU A 1 213 ? 4.855 -4.767 -10.361 1.00 95.50 213 LEU A CA 1
ATOM 1752 C C . LEU A 1 213 ? 5.848 -5.898 -10.103 1.00 95.50 213 LEU A C 1
ATOM 1754 O O . LEU A 1 213 ? 6.625 -6.197 -11.001 1.00 95.50 213 LEU A O 1
ATOM 1758 N N . ASP A 1 214 ? 5.808 -6.573 -8.952 1.00 94.94 214 ASP A N 1
ATOM 1759 C CA . ASP A 1 214 ? 6.765 -7.644 -8.618 1.00 94.94 214 ASP A CA 1
ATOM 1760 C C . ASP A 1 214 ? 6.865 -8.699 -9.727 1.00 94.94 214 ASP A C 1
ATOM 1762 O O . ASP A 1 214 ? 7.951 -9.094 -10.145 1.00 94.94 214 ASP A O 1
ATOM 1766 N N . ARG A 1 215 ? 5.725 -9.127 -10.277 1.00 93.06 215 ARG A N 1
ATOM 1767 C CA . ARG A 1 215 ? 5.717 -10.119 -11.357 1.00 93.06 215 ARG A CA 1
ATOM 1768 C C . ARG A 1 215 ? 6.379 -9.598 -12.636 1.00 93.06 215 ARG A C 1
ATOM 1770 O O . ARG A 1 215 ? 7.054 -10.367 -13.316 1.00 93.06 215 ARG A O 1
ATOM 1777 N N . PHE A 1 216 ? 6.179 -8.323 -12.960 1.00 93.44 216 PHE A N 1
ATOM 1778 C CA . PHE A 1 216 ? 6.836 -7.679 -14.096 1.00 93.44 216 PHE A CA 1
ATOM 1779 C C . PHE A 1 216 ? 8.346 -7.563 -13.859 1.00 93.44 216 PHE A C 1
ATOM 1781 O O . PHE A 1 216 ? 9.128 -7.934 -14.729 1.00 93.44 216 PHE A O 1
ATOM 1788 N N . ASP A 1 217 ? 8.754 -7.159 -12.658 1.00 94.00 217 ASP A N 1
ATOM 1789 C CA . ASP A 1 217 ? 10.155 -7.085 -12.245 1.00 94.00 217 ASP A CA 1
ATOM 1790 C C . ASP A 1 217 ? 10.863 -8.447 -12.405 1.00 94.00 217 ASP A C 1
ATOM 1792 O O . ASP A 1 217 ? 11.947 -8.529 -12.987 1.00 94.00 217 ASP A O 1
ATOM 1796 N N . HIS A 1 218 ? 10.239 -9.541 -11.950 1.00 93.44 218 HIS A N 1
ATOM 1797 C CA . HIS A 1 218 ? 10.768 -10.898 -12.150 1.00 93.44 218 HIS A CA 1
ATOM 1798 C C . HIS A 1 218 ? 10.807 -11.307 -13.621 1.00 93.44 218 HIS A C 1
ATOM 1800 O O . HIS A 1 218 ? 11.780 -11.926 -14.049 1.00 93.44 218 HIS A O 1
ATOM 1806 N N . PHE A 1 219 ? 9.784 -10.965 -14.408 1.00 93.50 219 PHE A N 1
ATOM 1807 C CA . PHE A 1 219 ? 9.772 -11.233 -15.848 1.00 93.50 219 PHE A CA 1
ATOM 1808 C C . PHE A 1 219 ? 10.962 -10.563 -16.548 1.00 93.50 219 PHE A C 1
ATOM 1810 O O . PHE A 1 219 ? 11.690 -11.229 -17.276 1.00 93.50 219 PHE A O 1
ATOM 1817 N N . VAL A 1 220 ? 11.227 -9.287 -16.256 1.00 91.12 220 VAL A N 1
ATOM 1818 C CA . VAL A 1 220 ? 12.369 -8.556 -16.829 1.00 91.12 220 VAL A CA 1
ATOM 1819 C C . VAL A 1 220 ? 13.705 -9.177 -16.411 1.00 91.12 220 VAL A C 1
ATOM 1821 O O . VAL A 1 220 ? 14.598 -9.312 -17.239 1.00 91.12 220 VAL A O 1
ATOM 1824 N N . MET A 1 221 ? 13.850 -9.596 -15.149 1.00 87.06 221 MET A N 1
ATOM 1825 C CA . MET A 1 221 ? 15.099 -10.197 -14.655 1.00 87.06 221 MET A CA 1
ATOM 1826 C C . MET A 1 221 ? 15.346 -11.625 -15.161 1.00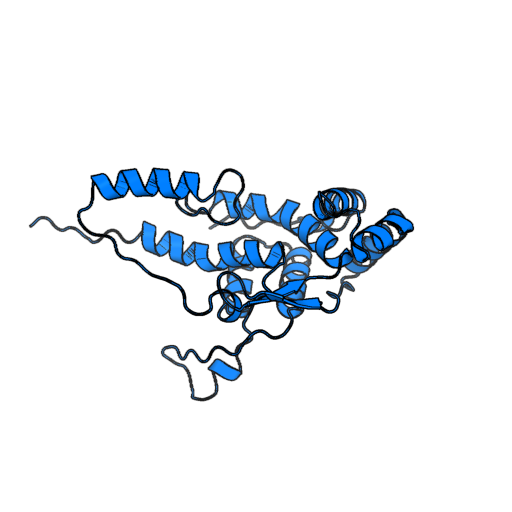 87.06 221 MET A C 1
ATOM 1828 O O . MET A 1 221 ? 16.494 -12.062 -15.205 1.00 87.06 221 MET A O 1
ATOM 1832 N N . THR A 1 222 ? 14.288 -12.367 -15.491 1.00 84.81 222 THR A N 1
ATOM 1833 C CA . THR A 1 222 ? 14.381 -13.742 -16.016 1.00 84.81 222 THR A CA 1
ATOM 1834 C C . THR A 1 222 ? 14.479 -13.788 -17.535 1.00 84.81 222 THR A C 1
ATOM 1836 O O . THR A 1 222 ? 14.883 -14.813 -18.083 1.00 84.81 222 THR A O 1
ATOM 1839 N N . TRP A 1 223 ? 14.162 -12.686 -18.216 1.00 66.31 223 TRP A N 1
ATOM 1840 C CA . TRP A 1 223 ? 14.362 -12.537 -19.648 1.00 66.31 223 TRP A CA 1
ATOM 1841 C C . TRP A 1 223 ? 15.862 -12.405 -19.958 1.00 66.31 223 TRP A C 1
ATOM 1843 O O . TRP A 1 223 ? 16.418 -11.317 -20.071 1.00 66.31 223 TRP A O 1
ATOM 1853 N N . VAL A 1 224 ? 16.534 -13.550 -20.064 1.00 55.16 224 VAL A N 1
ATOM 1854 C CA . VAL A 1 224 ? 17.831 -13.688 -20.730 1.00 55.16 224 VAL A CA 1
ATOM 1855 C C . VAL A 1 224 ? 17.524 -14.187 -22.143 1.00 55.16 224 VAL A C 1
ATOM 1857 O O . VAL A 1 224 ? 16.890 -15.238 -22.271 1.00 55.16 224 VAL A O 1
ATOM 1860 N N . PRO A 1 225 ? 17.912 -13.470 -23.213 1.00 49.03 225 PRO A N 1
ATOM 1861 C CA . PRO A 1 225 ? 17.825 -14.022 -24.556 1.00 49.03 225 PRO A CA 1
ATOM 1862 C C . PRO A 1 225 ? 18.621 -15.326 -24.593 1.00 49.03 225 PRO A C 1
ATOM 1864 O O . PRO A 1 225 ? 19.727 -15.380 -24.056 1.00 49.03 225 PRO A O 1
ATOM 1867 N N . ASN A 1 226 ? 18.089 -16.363 -25.240 1.00 40.78 226 ASN A N 1
ATOM 1868 C CA . ASN A 1 226 ? 18.910 -17.469 -25.721 1.00 40.78 226 ASN A CA 1
ATOM 1869 C C . ASN A 1 226 ? 19.992 -16.881 -26.639 1.00 40.78 226 ASN A C 1
ATOM 1871 O O . ASN A 1 226 ? 19.782 -16.737 -27.841 1.00 40.78 226 ASN A O 1
ATOM 1875 N N . SER A 1 227 ? 21.140 -16.518 -26.077 1.00 40.66 227 SER A N 1
ATOM 1876 C CA . SER A 1 227 ? 22.362 -16.290 -26.832 1.00 40.66 227 SER A CA 1
ATOM 1877 C C . SER A 1 227 ? 22.873 -17.667 -27.240 1.00 40.66 227 SER A C 1
ATOM 1879 O O . SER A 1 227 ? 23.721 -18.253 -26.569 1.00 40.66 227 SER A O 1
ATOM 1881 N N . GLY A 1 228 ? 22.290 -18.225 -28.304 1.00 35.56 228 GLY A N 1
ATOM 1882 C CA . GLY A 1 228 ? 22.963 -19.270 -29.066 1.00 35.56 228 GLY A CA 1
ATOM 1883 C C . GLY A 1 228 ? 24.306 -18.718 -29.561 1.00 35.56 228 GLY A C 1
ATOM 1884 O O . GLY A 1 228 ? 24.379 -17.520 -29.855 1.00 35.56 228 GLY A O 1
ATOM 1885 N N . PRO A 1 229 ? 25.374 -19.531 -29.589 1.00 44.66 229 PRO A N 1
ATOM 1886 C CA . PRO A 1 229 ? 26.663 -19.069 -30.082 1.00 44.66 229 PRO A CA 1
ATOM 1887 C C . PRO A 1 229 ? 26.512 -18.628 -31.542 1.00 44.66 229 PRO A C 1
ATOM 1889 O O . PRO A 1 229 ? 25.893 -19.336 -32.339 1.00 44.66 229 PRO A O 1
ATOM 1892 N N . ALA A 1 230 ? 27.024 -17.429 -31.831 1.00 38.69 230 ALA A N 1
ATOM 1893 C CA . ALA A 1 230 ? 27.230 -16.923 -33.183 1.00 38.69 230 ALA A CA 1
ATOM 1894 C C . ALA A 1 230 ? 28.288 -17.751 -33.922 1.00 38.69 230 ALA A C 1
ATOM 1896 O O . ALA A 1 230 ? 29.202 -18.271 -33.236 1.00 38.69 230 ALA A O 1
#

Solvent-accessible surface area (backbone atoms only — not comparable to full-atom values): 13537 Å² total; per-residue (Å²): 129,74,75,59,44,60,82,52,41,72,68,27,49,30,59,72,33,34,53,54,13,39,60,60,62,36,64,99,41,57,86,40,67,59,42,41,57,46,61,76,40,40,68,64,53,39,57,46,51,25,50,27,47,72,67,71,62,65,70,68,62,77,62,48,77,42,84,39,63,79,97,54,79,46,70,32,31,40,61,41,50,72,48,42,17,51,38,41,14,46,45,72,63,50,46,72,64,54,58,77,73,50,66,88,92,63,33,81,98,40,91,98,46,31,68,71,59,47,49,64,53,47,54,61,46,55,79,74,40,98,74,80,90,87,83,82,70,79,63,50,51,33,57,40,46,49,67,63,42,54,51,59,51,55,59,44,41,61,25,63,68,44,51,50,52,53,50,48,54,58,74,51,42,65,90,51,68,90,58,89,64,83,56,96,90,58,57,97,59,46,44,79,72,54,62,51,24,45,44,42,77,34,70,51,41,59,52,50,52,52,58,58,44,42,64,56,54,51,51,60,73,66,63,65,78,87,77,68,86,129

Nearest PDB structures (foldseek):
  8ubb-assembly1_A  TM=8.952E-01  e=1.428E-11  Bordetella phage BPP-1
  8ubd-assembly1_A  TM=8.966E-01  e=9.916E-11  Bordetella phage BPP-1
  6ar1-assembly1_A  TM=7.764E-01  e=4.782E-09  Geobacillus stearothermophilus
  5hhl-assembly3_D  TM=7.956E-01  e=1.859E-07  Agathobacter rectalis M104/1
  5hhl-assembly4_G  TM=7.645E-01  e=2.071E-07  Agathobacter rectalis M104/1

Secondary structure (DSSP, 8-state):
-PPPB-S-GGGTSSHHHHHHHHHHHTTT-TTSHHHHHHHHTHHHHHHHHHHHHHTT---PPPPEEEEE-SSS-EEEEEPPHHHHHHHHHHHHHHHHHHHTTS-TT--TT-TT-SHHHHHHHHHHHHTT-S-------TTHHHH-BHHHHHHHHHHHB--HHHHHHHHHHHHTPPP--------TT--TTHHHHS-B---TT-HHHHHHHHHHHHHHHHHHHH--------

Foldseek 3Di:
DAAADAPQLVQQLDLVLLLVLLVVLCVVPCPPPLNVVCVVCVNVLSVVSSVCLVVVNDAWDAWDWDFDPPPHTDTATHTRSSVSSSLSSLCVRCVVQVVVLFDPQDAPPDPPGDDVNNVVVVVVVVVVDVDDDDDDDPPLQQAAFLVLLLVLNRVHYPYPSSSSVLSSQLVNADHDPQDDDDDPPDDPCRSVPTDGGHHHPGPSSRSSSSSSCRVVNVVVVPPDPPCDDD